Protein AF-A7T5G4-F1 (afdb_monomer_lite)

Secondary structure (DSSP, 8-state):
--------HHHHHHHHHHHHHHHHHHHHHHTT--TT-HHHHHHTTSSEEEEETTEEEEE-TTSPBPPEEEEEEEETTEEEEEEEEETTTTEEEE-S-PPPPTTS-SSPPPSS-TT-SSS-SSPPTTHHHHHHHHHHHHHHHHHHHHHHHHHHHHHHHHHHHS--TTB--GGGEEEPP----------------------S-TTSS-TTGGGS---S-EEEETTEEEEEEE---S-----HHHHHHHHHHHH---TTS--EEEEEEETTEEEEEEE--TT-----

InterPro domains:
  IPR000719 Protein kinase domain [PS50011] (173-284)
  IPR001170 Adenylyl cyclase class-4/guanylyl cyclase [PR00255] (14-32)
  IPR001170 Adenylyl cyclase class-4/guanylyl cyclase [PR00255] (52-69)
  IPR001170 Adenylyl cyclase class-4/guanylyl cyclase [PR00255] (131-153)
  IPR001245 Serine-threonine/tyrosine-protein kinase, catalytic domain [PF07714] (222-283)
  IPR001828 Receptor, ligand binding region [PF01094] (8-73)
  IPR011009 Protein kinase-like domain superfamily [SSF56112] (221-283)
  IPR028082 Periplasmic binding protein-like I [SSF53822] (3-117)
  IPR050401 Cyclic nucleotide synthase [PTHR11920] (8-283)

pLDDT: mean 80.45, std 18.07, range [31.19, 98.06]

Organism: Nematostella vectensis (NCBI:txid45351)

Radius of gyration: 62.69 Å; chains: 1; bounding box: 114×85×153 Å

Sequence (284 aa):
MFELLQVDVYAGFLHDAVLLYALALNSTLAAGGNITDGRTVARHMMNRSFVGVTGEVFIDENGDRTVAFQLRNHQNRSLVKIANYFRVTDTLEILNNTIVWPGGGTNPPLGRPECGFDNELCTPAEIWKTIVYVLVPVMVLILIFMSFAFFLRKRSFEAALHNDMWKIKAEDVQFTKKVLGGSFQSKRSMLSSNGDLASNFSNVLTDEQRKEQIFTTVAFYKSTLVAVKKLRKTHVYLDRTVLLELKEVRDIQHPNINPFIGACVDTPNIWILTQYCNKGSLQV

Foldseek 3Di:
DDDPPDDDPVVQVVQVVVVLLVQLQVVQVVVVHDPPPVVSSLQSSEQDWDQTPNGIWGQYNVRDTFDKDWDWAQDPNDTDTAWIAGPVVRDIGGDPDQHADPPRDSDDDPPADPCGPVSVNPDPPPVVVVVCVPPVVVVVVVVVVVVVVVVVVVVVVVVVLPPQQQADAPVQKAWDDDPPDDDDDDDDDDDDDDDDDDDDPPPLDDPVCVPQDPPATWIDGPNAIKGKDFDPDQADDQDSVNSVVSVVQQVDDDPPDFHFRHWHGPPPGTITITHDDRVDDPDD

Structure (mmCIF, N/CA/C/O backbone):
data_AF-A7T5G4-F1
#
_entry.id   AF-A7T5G4-F1
#
loop_
_atom_site.group_PDB
_atom_site.id
_atom_site.type_symbol
_atom_site.label_atom_id
_atom_site.label_alt_id
_atom_site.label_comp_id
_atom_site.label_asym_id
_atom_site.label_entity_id
_atom_site.label_seq_id
_atom_site.pdbx_PDB_ins_code
_atom_site.Cartn_x
_atom_site.Cartn_y
_atom_site.Cartn_z
_atom_site.occupancy
_atom_site.B_iso_or_equiv
_atom_site.auth_seq_id
_atom_site.auth_comp_id
_atom_site.auth_asym_id
_atom_site.auth_atom_id
_atom_site.pdbx_PDB_model_num
ATOM 1 N N . MET A 1 1 ? 18.332 34.998 -34.482 1.00 37.78 1 MET A N 1
ATOM 2 C CA . MET A 1 1 ? 18.429 33.961 -33.436 1.00 37.78 1 MET A CA 1
ATOM 3 C C . MET A 1 1 ? 18.080 32.653 -34.119 1.00 37.78 1 MET A C 1
ATOM 5 O O . MET A 1 1 ? 16.926 32.468 -34.465 1.00 37.78 1 MET A O 1
ATOM 9 N N . PHE A 1 2 ? 19.085 31.854 -34.484 1.00 47.97 2 PHE A N 1
ATOM 10 C CA . PHE A 1 2 ? 18.844 30.549 -35.098 1.00 47.97 2 PHE A CA 1
ATOM 11 C C . PHE A 1 2 ? 18.347 29.615 -33.995 1.00 47.97 2 PHE A C 1
ATOM 13 O O . PHE A 1 2 ? 19.085 29.356 -33.045 1.00 47.97 2 PHE A O 1
ATOM 20 N N . GLU A 1 3 ? 17.100 29.159 -34.090 1.00 52.88 3 GLU A N 1
ATOM 21 C CA . GLU A 1 3 ? 16.679 27.960 -33.373 1.00 52.88 3 GLU A CA 1
ATOM 22 C C . GLU A 1 3 ? 17.603 26.830 -33.824 1.00 52.88 3 GLU A C 1
ATOM 24 O O . GLU A 1 3 ? 17.680 26.504 -35.010 1.00 52.88 3 GLU A O 1
ATOM 29 N N . LEU A 1 4 ? 18.363 26.272 -32.883 1.00 57.09 4 LEU A N 1
ATOM 30 C CA . LEU A 1 4 ? 19.021 24.992 -33.087 1.00 57.09 4 LEU A CA 1
ATOM 31 C C . LEU A 1 4 ? 17.912 23.987 -33.398 1.00 57.09 4 LEU A C 1
ATOM 33 O O . LEU A 1 4 ? 17.172 23.596 -32.497 1.00 57.09 4 LEU A O 1
ATOM 37 N N . LEU A 1 5 ? 17.777 23.615 -34.673 1.00 61.81 5 LEU A N 1
ATOM 38 C CA . LEU A 1 5 ? 16.915 22.522 -35.104 1.00 61.81 5 LEU A CA 1
ATOM 39 C C . LEU A 1 5 ? 17.322 21.283 -34.308 1.00 61.81 5 LEU A C 1
ATOM 41 O O . LEU A 1 5 ? 18.386 20.701 -34.526 1.00 61.81 5 LEU A O 1
ATOM 45 N N . GLN A 1 6 ? 16.497 20.929 -33.331 1.00 68.12 6 GLN A N 1
ATOM 46 C CA . GLN A 1 6 ? 16.710 19.749 -32.521 1.00 68.12 6 GLN A CA 1
ATOM 47 C C . GLN A 1 6 ? 16.463 18.539 -33.421 1.00 68.12 6 GLN A C 1
ATOM 49 O O . GLN A 1 6 ? 15.346 18.312 -33.878 1.00 68.12 6 GLN A O 1
ATOM 54 N N . VAL A 1 7 ? 17.530 17.803 -33.728 1.00 75.69 7 VAL A N 1
ATOM 55 C CA . VAL A 1 7 ? 17.438 16.573 -34.515 1.00 75.69 7 VAL A CA 1
ATOM 56 C C . VAL A 1 7 ? 16.579 15.578 -33.744 1.00 75.69 7 VAL A C 1
ATOM 58 O O . VAL A 1 7 ? 16.781 15.369 -32.545 1.00 75.69 7 VAL A O 1
ATOM 61 N N . ASP A 1 8 ? 15.614 14.981 -34.438 1.00 84.62 8 ASP A N 1
ATOM 62 C CA . ASP A 1 8 ? 14.750 13.962 -33.861 1.00 84.62 8 ASP A CA 1
ATOM 63 C C . ASP A 1 8 ? 15.593 12.768 -33.380 1.00 84.62 8 ASP A C 1
ATOM 65 O O . ASP A 1 8 ? 16.470 12.273 -34.093 1.00 84.62 8 ASP A O 1
ATOM 69 N N . VAL A 1 9 ? 15.312 12.278 -32.172 1.00 82.62 9 VAL A N 1
ATOM 70 C CA . VAL A 1 9 ? 15.957 11.090 -31.598 1.00 82.62 9 VAL A CA 1
ATOM 71 C C . VAL A 1 9 ? 15.808 9.874 -32.526 1.00 82.62 9 VAL A C 1
ATOM 73 O O . VAL A 1 9 ? 16.732 9.064 -32.631 1.00 82.62 9 VAL A O 1
ATOM 76 N N . TYR A 1 10 ? 14.700 9.770 -33.266 1.00 89.88 10 TYR A N 1
ATOM 77 C CA . TYR A 1 10 ? 14.471 8.702 -34.239 1.00 89.88 10 TYR A CA 1
ATOM 78 C C . TYR A 1 10 ? 15.442 8.727 -35.421 1.00 89.88 10 TYR A C 1
ATOM 80 O O . TYR A 1 10 ? 15.747 7.667 -35.971 1.00 89.88 10 TYR A O 1
ATOM 88 N N . ALA A 1 11 ? 16.002 9.888 -35.774 1.00 93.31 11 ALA A N 1
ATOM 89 C CA . ALA A 1 11 ? 17.022 9.967 -36.817 1.00 93.31 11 ALA A CA 1
ATOM 90 C C . ALA A 1 11 ? 18.291 9.196 -36.417 1.00 93.31 11 ALA A C 1
ATOM 92 O O . ALA A 1 11 ? 18.889 8.513 -37.248 1.00 93.31 11 ALA A O 1
ATOM 93 N N . GLY A 1 12 ? 18.661 9.239 -35.132 1.00 92.12 12 GLY A N 1
ATOM 94 C CA . GLY A 1 12 ? 19.776 8.453 -34.604 1.00 92.12 12 GLY A CA 1
ATOM 95 C C . GLY A 1 12 ? 19.511 6.947 -34.658 1.00 92.12 12 GLY A C 1
ATOM 96 O O . GLY A 1 12 ? 20.388 6.174 -35.039 1.00 92.12 12 GLY A O 1
ATOM 97 N N . PHE A 1 13 ? 18.285 6.516 -34.348 1.00 93.19 13 PHE A N 1
ATOM 98 C CA . PHE A 1 13 ? 17.914 5.102 -34.455 1.00 93.19 13 PHE A CA 1
ATOM 99 C C . PHE A 1 13 ? 17.930 4.600 -35.900 1.00 93.19 13 PHE A C 1
ATOM 101 O O . PHE A 1 13 ? 18.415 3.499 -36.155 1.00 93.19 13 PHE A O 1
ATOM 108 N N . LEU A 1 14 ? 17.452 5.410 -36.848 1.00 95.12 14 LEU A N 1
ATOM 109 C CA . LEU A 1 14 ? 17.503 5.068 -38.267 1.00 95.12 14 LEU A CA 1
ATOM 110 C C . LEU A 1 14 ? 18.949 4.975 -38.772 1.00 95.12 14 LEU A C 1
ATOM 112 O O . LEU A 1 14 ? 19.286 4.029 -39.482 1.00 95.12 14 LEU A O 1
ATOM 116 N N . HIS A 1 15 ? 19.807 5.916 -38.371 1.00 95.56 15 HIS A N 1
ATOM 117 C CA . HIS A 1 15 ? 21.238 5.868 -38.667 1.00 95.56 15 HIS A CA 1
ATOM 118 C C . HIS A 1 15 ? 21.860 4.543 -38.202 1.00 95.56 15 HIS A C 1
ATOM 120 O O . HIS A 1 15 ? 22.518 3.852 -38.981 1.00 95.56 15 HIS A O 1
ATOM 126 N N . ASP A 1 16 ? 21.603 4.151 -36.955 1.00 95.81 16 ASP A N 1
ATOM 127 C CA . ASP A 1 16 ? 22.183 2.937 -36.380 1.00 95.81 16 ASP A CA 1
ATOM 128 C C . ASP A 1 16 ? 21.626 1.659 -37.018 1.00 95.81 16 ASP A C 1
ATOM 130 O O . ASP A 1 16 ? 22.361 0.687 -37.175 1.00 95.81 16 ASP A O 1
ATOM 134 N N . ALA A 1 17 ? 20.363 1.664 -37.455 1.00 96.12 17 ALA A N 1
ATOM 135 C CA . ALA A 1 17 ? 19.775 0.555 -38.204 1.00 96.12 17 ALA A CA 1
ATOM 136 C C . ALA A 1 17 ? 20.444 0.365 -39.579 1.00 96.12 17 ALA A C 1
ATOM 138 O O . ALA A 1 17 ? 20.748 -0.761 -39.976 1.00 96.12 17 ALA A O 1
ATOM 139 N N . VAL A 1 18 ? 20.726 1.459 -40.296 1.00 97.44 18 VAL A N 1
ATOM 140 C CA . VAL A 1 18 ? 21.452 1.404 -41.577 1.00 97.44 18 VAL A CA 1
ATOM 141 C C . VAL A 1 18 ? 22.895 0.941 -41.365 1.00 97.44 18 VAL A C 1
ATOM 143 O O . VAL A 1 18 ? 23.397 0.123 -42.138 1.00 97.44 18 VAL A O 1
ATOM 146 N N . LEU A 1 19 ? 23.551 1.404 -40.296 1.00 97.94 19 LEU A N 1
ATOM 147 C CA . LEU A 1 19 ? 24.895 0.957 -39.932 1.00 97.94 19 LEU A CA 1
ATOM 148 C C . LEU A 1 19 ? 24.925 -0.544 -39.606 1.00 97.94 19 LEU A C 1
ATOM 150 O O . LEU A 1 19 ? 25.786 -1.256 -40.119 1.00 97.94 19 LEU A O 1
ATOM 154 N N . LEU A 1 20 ? 23.962 -1.046 -38.826 1.00 98.06 20 LEU A N 1
ATOM 155 C CA . LEU A 1 20 ? 23.801 -2.477 -38.548 1.00 98.06 20 LEU A CA 1
ATOM 156 C C . LEU A 1 20 ? 23.663 -3.290 -39.841 1.00 98.06 20 LEU A C 1
ATOM 158 O O . LEU A 1 20 ? 24.347 -4.301 -40.007 1.00 98.06 20 LEU A O 1
ATOM 162 N N . TYR A 1 21 ? 22.824 -2.830 -40.774 1.00 97.44 21 TYR A N 1
ATOM 163 C CA . TYR A 1 21 ? 22.675 -3.467 -42.081 1.00 97.44 21 TYR A CA 1
ATOM 164 C C . TYR A 1 21 ? 23.990 -3.505 -42.858 1.00 97.44 21 TYR A C 1
ATOM 166 O O . TYR A 1 21 ? 24.384 -4.567 -43.338 1.00 97.44 21 TYR A O 1
ATOM 174 N N . ALA A 1 22 ? 24.701 -2.380 -42.942 1.00 97.62 22 ALA A N 1
ATOM 175 C CA . ALA A 1 22 ? 25.980 -2.308 -43.641 1.00 97.62 22 ALA A CA 1
ATOM 176 C C . ALA A 1 22 ? 27.026 -3.250 -43.020 1.00 97.62 22 ALA A C 1
ATOM 178 O O . ALA A 1 22 ? 27.738 -3.954 -43.738 1.00 97.62 22 ALA A O 1
ATOM 179 N N . LEU A 1 23 ? 27.085 -3.312 -41.688 1.00 98.00 23 LEU A N 1
ATOM 180 C CA . LEU A 1 23 ? 27.978 -4.200 -40.946 1.00 98.00 23 LEU A CA 1
ATOM 181 C C . LEU A 1 23 ? 27.662 -5.682 -41.192 1.00 98.00 23 LEU A C 1
ATOM 183 O O . LEU A 1 23 ? 28.579 -6.476 -41.409 1.00 98.00 23 LEU A O 1
ATOM 187 N N . ALA A 1 24 ? 26.383 -6.056 -41.182 1.00 97.81 24 ALA A N 1
ATOM 188 C CA . ALA A 1 24 ? 25.945 -7.425 -41.435 1.00 97.81 24 ALA A CA 1
ATOM 189 C C . ALA A 1 24 ? 26.150 -7.844 -42.900 1.00 97.81 24 ALA A C 1
ATOM 191 O O . ALA A 1 24 ? 26.613 -8.956 -43.172 1.00 97.81 24 ALA A O 1
ATOM 192 N N . LEU A 1 25 ? 25.876 -6.944 -43.849 1.00 97.62 25 LEU A N 1
ATOM 193 C CA . LEU A 1 25 ? 26.113 -7.173 -45.272 1.00 97.62 25 LEU A CA 1
ATOM 194 C C . LEU A 1 25 ? 27.606 -7.346 -45.567 1.00 97.62 25 LEU A C 1
ATOM 196 O O . LEU A 1 25 ? 27.983 -8.266 -46.287 1.00 97.62 25 LEU A O 1
ATOM 200 N N . ASN A 1 26 ? 28.462 -6.516 -44.965 1.00 97.81 26 ASN A N 1
ATOM 201 C CA . ASN A 1 26 ? 29.911 -6.644 -45.094 1.00 97.81 26 ASN A CA 1
ATOM 202 C C . ASN A 1 26 ? 30.404 -8.003 -44.566 1.00 97.81 26 ASN A C 1
ATOM 204 O O . ASN A 1 26 ? 31.145 -8.700 -45.254 1.00 97.81 26 ASN A O 1
ATOM 208 N N . SER A 1 27 ? 29.929 -8.435 -43.389 1.00 97.06 27 SER A N 1
ATOM 209 C CA . SER A 1 27 ? 30.228 -9.775 -42.857 1.00 97.06 27 SER A CA 1
ATOM 210 C C . SER A 1 27 ? 29.755 -10.899 -43.791 1.00 97.06 27 SER A C 1
ATOM 212 O O . SER A 1 27 ? 30.473 -11.878 -43.975 1.00 97.06 27 SER A O 1
ATOM 214 N N . THR A 1 28 ? 28.588 -10.738 -44.421 1.00 97.25 28 THR A N 1
ATOM 215 C CA . THR A 1 28 ? 28.034 -11.711 -45.379 1.00 97.25 28 THR A CA 1
ATOM 216 C C . THR A 1 28 ? 28.897 -11.816 -46.640 1.00 97.25 28 THR A C 1
ATOM 218 O O . THR A 1 28 ? 29.223 -12.917 -47.080 1.00 97.25 28 THR A O 1
ATOM 221 N N . LEU A 1 29 ? 29.310 -10.678 -47.208 1.00 97.12 29 LEU A N 1
ATOM 222 C CA . LEU A 1 29 ? 30.168 -10.623 -48.395 1.00 97.12 29 LEU A CA 1
ATOM 223 C C . LEU A 1 29 ? 31.575 -11.161 -48.115 1.00 97.12 29 LEU A C 1
ATOM 225 O O . LEU A 1 29 ? 32.121 -11.898 -48.933 1.00 97.12 29 LEU A O 1
ATOM 229 N N . ALA A 1 30 ? 32.140 -10.856 -46.944 1.00 97.00 30 ALA A N 1
ATOM 230 C CA . ALA A 1 30 ? 33.434 -11.387 -46.515 1.00 97.00 30 ALA A CA 1
ATOM 231 C C . ALA A 1 30 ? 33.430 -12.922 -46.382 1.00 97.00 30 ALA A C 1
ATOM 233 O O . ALA A 1 30 ? 34.459 -13.560 -46.590 1.00 97.00 30 ALA A O 1
ATOM 234 N N . ALA A 1 31 ? 32.271 -13.518 -46.086 1.00 96.25 31 ALA A N 1
ATOM 235 C CA . ALA A 1 31 ? 32.070 -14.965 -46.050 1.00 96.25 31 ALA A CA 1
ATOM 236 C C . ALA A 1 31 ? 31.750 -15.588 -47.430 1.00 96.25 31 ALA A C 1
ATOM 238 O O . ALA A 1 31 ? 31.474 -16.784 -47.508 1.00 96.25 31 ALA A O 1
ATOM 239 N N . GLY A 1 32 ? 31.763 -14.804 -48.517 1.00 95.75 32 GLY A N 1
ATOM 240 C CA . GLY A 1 32 ? 31.421 -15.261 -49.870 1.00 95.75 32 GLY A CA 1
ATOM 241 C C . GLY A 1 32 ? 29.916 -15.393 -50.140 1.00 95.75 32 GLY A C 1
ATOM 242 O O . GLY A 1 32 ? 29.524 -16.020 -51.123 1.00 95.75 32 GLY A O 1
ATOM 243 N N . GLY A 1 33 ? 29.068 -14.832 -49.272 1.00 94.69 33 GLY A N 1
ATOM 244 C CA . GLY A 1 33 ? 27.615 -14.815 -49.437 1.00 94.69 33 GLY A CA 1
ATOM 245 C C . GLY A 1 33 ? 27.130 -13.813 -50.493 1.00 94.69 33 GLY A C 1
ATOM 246 O O . GLY A 1 33 ? 27.885 -12.982 -50.994 1.00 94.69 33 GLY A O 1
ATOM 247 N N . ASN A 1 34 ? 25.837 -13.876 -50.823 1.00 93.75 34 ASN A N 1
ATOM 248 C CA . ASN A 1 34 ? 25.199 -13.001 -51.810 1.00 93.75 34 ASN A CA 1
ATOM 249 C C . ASN A 1 34 ? 24.355 -11.910 -51.125 1.00 93.75 34 ASN A C 1
ATOM 251 O O . ASN A 1 34 ? 23.672 -12.178 -50.139 1.00 93.75 34 ASN A O 1
ATOM 255 N N . ILE A 1 35 ? 24.335 -10.702 -51.696 1.00 93.88 35 ILE A N 1
ATOM 256 C CA . ILE A 1 35 ? 23.525 -9.566 -51.230 1.00 93.88 35 ILE A CA 1
ATOM 257 C C . ILE A 1 35 ? 22.016 -9.850 -51.241 1.00 93.88 35 ILE A C 1
ATOM 259 O O . ILE A 1 35 ? 21.268 -9.222 -50.499 1.00 93.88 35 ILE A O 1
ATOM 263 N N . THR A 1 36 ? 21.555 -10.784 -52.079 1.00 95.31 36 THR A N 1
ATOM 264 C CA . THR A 1 36 ? 20.133 -11.148 -52.181 1.00 95.31 36 THR A CA 1
ATOM 265 C C . THR A 1 36 ? 19.689 -12.152 -51.115 1.00 95.31 36 THR A C 1
ATOM 267 O O . THR A 1 36 ? 18.491 -12.388 -50.971 1.00 95.31 36 THR A O 1
ATOM 270 N N . ASP A 1 37 ? 20.617 -12.761 -50.367 1.00 96.12 37 ASP A N 1
ATOM 271 C CA . ASP A 1 37 ? 20.286 -13.678 -49.273 1.00 96.12 37 ASP A CA 1
ATOM 272 C C . ASP A 1 37 ? 20.003 -12.903 -47.978 1.00 96.12 37 ASP A C 1
ATOM 274 O O . ASP A 1 37 ? 20.806 -12.853 -47.041 1.00 96.12 37 ASP A O 1
ATOM 278 N N . GLY A 1 38 ? 18.811 -12.306 -47.920 1.00 95.19 38 GLY A N 1
ATOM 279 C CA . GLY A 1 38 ? 18.366 -11.535 -46.759 1.00 95.19 38 GLY A CA 1
ATOM 280 C C . GLY A 1 38 ? 18.330 -12.346 -45.459 1.00 95.19 38 GLY A C 1
ATOM 281 O O . GLY A 1 38 ? 18.478 -11.773 -44.382 1.00 95.19 38 GLY A O 1
ATOM 282 N N . ARG A 1 39 ? 18.195 -13.679 -45.529 1.00 95.94 39 ARG A N 1
ATOM 283 C CA . ARG A 1 39 ? 18.192 -14.534 -44.335 1.00 95.94 39 ARG A CA 1
ATOM 284 C C . ARG A 1 39 ? 19.582 -14.608 -43.720 1.00 95.94 39 ARG A C 1
ATOM 286 O O . ARG A 1 39 ? 19.710 -14.511 -42.503 1.00 95.94 39 ARG A O 1
ATOM 293 N N . THR A 1 40 ? 20.615 -14.781 -44.537 1.00 96.19 40 THR A N 1
ATOM 294 C CA . THR A 1 40 ? 22.000 -14.800 -44.051 1.00 96.19 40 THR A CA 1
ATOM 295 C C . THR A 1 40 ? 22.433 -13.421 -43.560 1.00 96.19 40 THR A C 1
ATOM 297 O O . THR A 1 40 ? 22.993 -13.333 -42.469 1.00 96.19 40 THR A O 1
ATOM 300 N N . VAL A 1 41 ? 22.059 -12.347 -44.265 1.00 96.88 41 VAL A N 1
ATOM 301 C CA . VAL A 1 41 ? 22.299 -10.972 -43.792 1.00 96.88 41 VAL A CA 1
ATOM 302 C C . VAL A 1 41 ? 21.634 -10.729 -42.433 1.00 96.88 41 VAL A C 1
ATOM 304 O O . VAL A 1 41 ? 22.300 -10.264 -41.514 1.00 96.88 41 VAL A O 1
ATOM 307 N N . ALA A 1 42 ? 20.363 -11.107 -42.257 1.00 96.00 42 ALA A N 1
ATOM 308 C CA . ALA A 1 42 ? 19.659 -10.947 -40.983 1.00 96.00 42 ALA A CA 1
ATOM 309 C C . ALA A 1 42 ? 20.310 -11.742 -39.836 1.00 96.00 42 ALA A C 1
ATOM 311 O O . ALA A 1 42 ? 20.428 -11.228 -38.727 1.00 96.00 42 ALA A O 1
ATOM 312 N N . ARG A 1 43 ? 20.808 -12.962 -40.090 1.00 95.75 43 ARG A N 1
ATOM 313 C CA . ARG A 1 43 ? 21.551 -13.730 -39.071 1.00 95.75 43 ARG A CA 1
ATOM 314 C C . ARG A 1 43 ? 22.827 -13.019 -38.619 1.00 95.75 43 ARG A C 1
ATOM 316 O O . ARG A 1 43 ? 23.149 -13.066 -37.441 1.00 95.75 43 ARG A O 1
ATOM 323 N N . HIS A 1 44 ? 23.531 -12.336 -39.523 1.00 96.69 44 HIS A N 1
ATOM 324 C CA . HIS A 1 44 ? 24.721 -11.545 -39.180 1.00 96.69 44 HIS A CA 1
ATOM 325 C C . HIS A 1 44 ? 24.412 -10.230 -38.436 1.00 96.69 44 HIS A C 1
ATOM 327 O O . HIS A 1 44 ? 25.351 -9.549 -38.006 1.00 96.69 44 HIS A O 1
ATOM 333 N N . MET A 1 45 ? 23.132 -9.861 -38.295 1.00 97.31 45 MET A N 1
ATOM 334 C CA . MET A 1 45 ? 22.686 -8.742 -37.457 1.00 97.31 45 MET A CA 1
ATOM 335 C C . MET A 1 45 ? 22.425 -9.153 -36.002 1.00 97.31 45 MET A C 1
ATOM 337 O O . MET A 1 45 ? 22.539 -8.303 -35.125 1.00 97.31 45 MET A O 1
ATOM 341 N N . MET A 1 46 ? 22.061 -10.415 -35.752 1.00 96.44 46 MET A N 1
ATOM 342 C CA . MET A 1 46 ? 21.712 -10.939 -34.424 1.00 96.44 46 MET A CA 1
ATOM 343 C C . MET A 1 46 ? 22.955 -11.173 -33.560 1.00 96.44 46 MET A C 1
ATOM 345 O O . MET A 1 46 ? 24.040 -11.420 -34.087 1.00 96.44 46 MET A O 1
ATOM 349 N N . ASN A 1 47 ? 22.777 -11.133 -32.236 1.00 95.12 47 ASN A N 1
ATOM 350 C CA . ASN A 1 47 ? 23.833 -11.328 -31.235 1.00 95.12 47 ASN A CA 1
ATOM 351 C C . ASN A 1 47 ? 25.109 -10.522 -31.546 1.00 95.12 47 ASN A C 1
ATOM 353 O O . ASN A 1 47 ? 26.222 -11.052 -31.619 1.00 95.12 47 ASN A O 1
ATOM 357 N N . ARG A 1 48 ? 24.930 -9.227 -31.814 1.00 93.94 48 ARG A N 1
ATOM 358 C CA . ARG A 1 48 ? 25.993 -8.338 -32.289 1.00 93.94 48 ARG A CA 1
ATOM 359 C C . ARG A 1 48 ? 25.975 -7.019 -31.540 1.00 93.94 48 ARG A C 1
ATOM 361 O O . ARG A 1 48 ? 24.930 -6.382 -31.421 1.00 93.94 48 ARG A O 1
ATOM 368 N N . SER A 1 49 ? 27.155 -6.573 -31.117 1.00 94.06 49 SER A N 1
ATOM 369 C CA . SER A 1 49 ? 27.381 -5.221 -30.613 1.00 94.06 49 SER A CA 1
ATOM 370 C C . SER A 1 49 ? 28.083 -4.335 -31.644 1.00 94.06 49 SER A C 1
ATOM 372 O O . SER A 1 49 ? 28.873 -4.802 -32.471 1.00 94.06 49 SER A O 1
ATOM 374 N N . PHE A 1 50 ? 27.777 -3.040 -31.617 1.00 95.00 50 PHE A N 1
ATOM 375 C CA . PHE A 1 50 ? 28.489 -2.003 -32.363 1.00 95.00 50 PHE A CA 1
ATOM 376 C C . PHE A 1 50 ? 28.266 -0.626 -31.724 1.00 95.00 50 PHE A C 1
ATOM 378 O O . PHE A 1 50 ? 27.346 -0.434 -30.932 1.00 95.00 50 PHE A O 1
ATOM 385 N N . VAL A 1 51 ? 29.106 0.348 -32.077 1.00 94.06 51 VAL A N 1
ATOM 386 C CA . VAL A 1 51 ? 28.956 1.736 -31.622 1.00 94.06 51 VAL A CA 1
ATOM 387 C C . VAL A 1 51 ? 28.242 2.534 -32.707 1.00 94.06 51 VAL A C 1
ATOM 389 O O . VAL A 1 51 ? 28.771 2.710 -33.805 1.00 94.06 51 VAL A O 1
ATOM 392 N N . GLY A 1 52 ? 27.030 2.983 -32.397 1.00 92.69 52 GLY A N 1
ATOM 393 C CA . GLY A 1 52 ? 26.226 3.866 -33.232 1.00 92.69 52 GLY A CA 1
ATOM 394 C C . GLY A 1 52 ? 26.255 5.316 -32.746 1.00 92.69 52 GLY A C 1
ATOM 395 O O . GLY A 1 52 ? 26.900 5.656 -31.753 1.00 92.69 52 GLY A O 1
ATOM 396 N N . VAL A 1 53 ? 25.503 6.188 -33.417 1.00 92.38 53 VAL A N 1
ATOM 397 C CA . VAL A 1 53 ? 25.340 7.591 -33.000 1.00 92.38 53 VAL A CA 1
ATOM 398 C C . VAL A 1 53 ? 24.512 7.708 -31.717 1.00 92.38 53 VAL A C 1
ATOM 400 O O . VAL A 1 53 ? 24.651 8.676 -30.973 1.00 92.38 53 VAL A O 1
ATOM 403 N N . THR A 1 54 ? 23.677 6.706 -31.417 1.00 89.25 54 THR A N 1
ATOM 404 C CA . THR A 1 54 ? 22.916 6.641 -30.158 1.00 89.25 54 THR A CA 1
ATOM 405 C C . THR A 1 54 ? 23.691 5.986 -29.008 1.00 89.25 54 THR A C 1
ATOM 407 O O . THR A 1 54 ? 23.132 5.802 -27.926 1.00 89.25 54 THR A O 1
ATOM 410 N N . GLY A 1 55 ? 24.976 5.673 -29.215 1.00 88.25 55 GLY A N 1
ATOM 411 C CA . GLY A 1 55 ? 25.852 5.020 -28.244 1.00 88.25 55 GLY A CA 1
ATOM 412 C C . GLY A 1 55 ? 26.082 3.546 -28.564 1.00 88.25 55 GLY A C 1
ATOM 413 O O . GLY A 1 55 ? 26.007 3.123 -29.718 1.00 88.25 55 GLY A O 1
ATOM 414 N N . GLU A 1 56 ? 26.391 2.762 -27.536 1.00 89.19 56 GLU A N 1
ATOM 415 C CA . GLU A 1 56 ? 26.568 1.320 -27.682 1.00 89.19 56 GLU A CA 1
ATOM 416 C C . GLU A 1 56 ? 25.226 0.649 -28.009 1.00 89.19 56 GLU A C 1
ATOM 418 O O . GLU A 1 56 ? 24.210 0.856 -27.337 1.00 89.19 56 GLU A O 1
ATOM 423 N N . VAL A 1 57 ? 25.216 -0.130 -29.087 1.00 92.31 57 VAL A N 1
ATOM 424 C CA . VAL A 1 57 ? 24.054 -0.866 -29.575 1.00 92.31 57 VAL A CA 1
ATOM 425 C C . VAL A 1 57 ? 24.363 -2.344 -29.477 1.00 92.31 57 VAL A C 1
ATOM 427 O O . VAL A 1 57 ? 25.379 -2.797 -29.995 1.00 92.31 57 VAL A O 1
ATOM 430 N N . PHE A 1 58 ? 23.460 -3.097 -28.860 1.00 94.31 58 PHE A N 1
ATOM 431 C CA . PHE A 1 58 ? 23.493 -4.551 -28.857 1.00 94.31 58 PHE A CA 1
ATOM 432 C C . PHE A 1 58 ? 22.170 -5.082 -29.399 1.00 94.31 58 PHE A C 1
ATOM 434 O O . PHE A 1 58 ? 21.101 -4.667 -28.943 1.00 94.31 58 PHE A O 1
ATOM 441 N N . ILE A 1 59 ? 22.257 -5.963 -30.389 1.00 95.88 59 ILE A N 1
ATOM 442 C CA . ILE A 1 59 ? 21.133 -6.725 -30.926 1.00 95.88 59 ILE A CA 1
ATOM 443 C C . ILE A 1 59 ? 21.215 -8.122 -30.332 1.00 95.88 59 ILE A C 1
ATOM 445 O O . ILE A 1 59 ? 22.257 -8.768 -30.445 1.00 95.88 59 ILE A O 1
ATOM 449 N N . ASP A 1 60 ? 20.140 -8.570 -29.694 1.00 94.06 60 ASP A N 1
ATOM 450 C CA . ASP A 1 60 ? 20.094 -9.869 -29.037 1.00 94.06 60 ASP A CA 1
ATOM 451 C C . ASP A 1 60 ? 19.934 -11.029 -30.039 1.00 94.06 60 ASP A C 1
ATOM 453 O O . ASP A 1 60 ? 19.975 -10.863 -31.263 1.00 94.06 60 ASP A O 1
ATOM 457 N N . GLU A 1 61 ? 19.795 -12.243 -29.512 1.00 94.69 61 GLU A N 1
ATOM 458 C CA . GLU A 1 61 ? 19.633 -13.463 -30.308 1.00 94.69 61 GLU A CA 1
ATOM 459 C C . GLU A 1 61 ? 18.302 -13.517 -31.075 1.00 94.69 61 GLU A C 1
ATOM 461 O O . GLU A 1 61 ? 18.207 -14.217 -32.083 1.00 94.69 61 GLU A O 1
ATOM 466 N N . ASN A 1 62 ? 17.292 -12.760 -30.638 1.00 95.06 62 ASN A N 1
ATOM 467 C CA . ASN A 1 62 ? 15.991 -12.667 -31.298 1.00 95.06 62 ASN A CA 1
ATOM 468 C C . ASN A 1 62 ? 15.972 -11.595 -32.399 1.00 95.06 62 ASN A C 1
ATOM 470 O O . ASN A 1 62 ? 15.025 -11.538 -33.183 1.00 95.06 62 ASN A O 1
ATOM 474 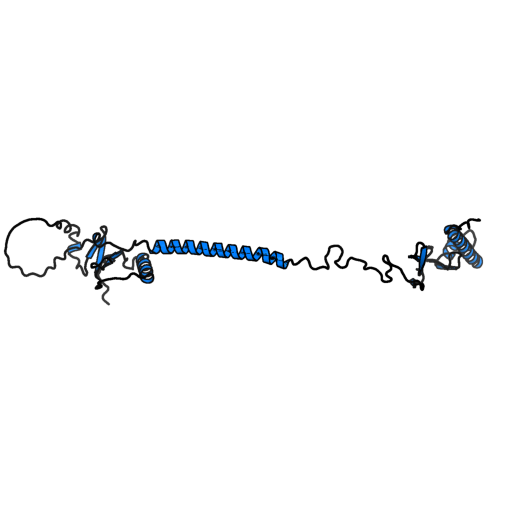N N . GLY A 1 63 ? 17.027 -10.779 -32.498 1.00 93.69 63 GLY A N 1
ATOM 475 C CA . GLY A 1 63 ? 17.101 -9.654 -33.426 1.00 93.69 63 GLY A CA 1
ATOM 476 C C . GLY A 1 63 ? 16.571 -8.344 -32.843 1.00 93.69 63 GLY A C 1
ATOM 477 O O . GLY A 1 63 ? 16.426 -7.373 -33.587 1.00 93.69 63 GLY A O 1
ATOM 478 N N . ASP A 1 64 ? 16.321 -8.290 -31.535 1.00 94.50 64 ASP A N 1
ATOM 479 C CA . ASP A 1 64 ? 15.816 -7.105 -30.860 1.00 94.50 64 ASP A CA 1
ATOM 480 C C . ASP A 1 64 ? 16.962 -6.260 -30.304 1.00 94.50 64 ASP A C 1
ATOM 482 O O . ASP A 1 64 ? 17.941 -6.747 -29.729 1.00 94.50 64 ASP A O 1
ATOM 486 N N . ARG A 1 65 ? 16.843 -4.938 -30.453 1.00 92.88 65 ARG A N 1
ATOM 487 C CA . ARG A 1 65 ? 17.796 -4.013 -29.843 1.00 92.88 65 ARG A CA 1
ATOM 488 C C . ARG A 1 65 ? 17.588 -3.985 -28.333 1.00 92.88 65 ARG A C 1
ATOM 490 O O . ARG A 1 65 ? 16.529 -3.595 -27.845 1.00 92.88 65 ARG A O 1
ATOM 497 N N . THR A 1 66 ? 18.644 -4.297 -27.593 1.00 91.88 66 THR A N 1
ATOM 498 C CA . THR A 1 66 ? 18.622 -4.241 -26.134 1.00 91.88 66 THR A CA 1
ATOM 499 C C . THR A 1 66 ? 18.494 -2.801 -25.639 1.00 91.88 66 THR A C 1
ATOM 501 O O . THR A 1 66 ? 19.119 -1.870 -26.155 1.00 91.88 66 THR A O 1
ATOM 504 N N . VAL A 1 67 ? 17.643 -2.617 -24.630 1.00 87.06 67 VAL A N 1
ATOM 505 C CA . VAL A 1 67 ? 17.279 -1.304 -24.093 1.00 87.06 67 VAL A CA 1
ATOM 506 C C . VAL A 1 67 ? 18.355 -0.735 -23.168 1.00 87.06 67 VAL A C 1
ATOM 508 O O . VAL A 1 67 ? 18.941 -1.437 -22.343 1.00 87.06 67 VAL A O 1
ATOM 511 N N . ALA A 1 68 ? 18.556 0.576 -23.265 1.00 87.88 68 ALA A N 1
ATOM 512 C CA . ALA A 1 68 ? 19.279 1.364 -22.279 1.00 87.88 68 ALA A CA 1
ATOM 513 C C . ALA A 1 68 ? 18.347 2.467 -21.770 1.00 87.88 68 ALA A C 1
ATOM 515 O O . ALA A 1 68 ? 17.729 3.182 -22.563 1.00 87.88 68 ALA A O 1
ATOM 516 N N . PHE A 1 69 ? 18.231 2.600 -20.451 1.00 90.50 69 PHE A N 1
ATOM 517 C CA . PHE A 1 69 ? 17.371 3.598 -19.823 1.00 90.50 69 PHE A CA 1
ATOM 518 C C . PHE A 1 69 ? 18.202 4.728 -19.220 1.00 90.50 69 PHE A C 1
ATOM 520 O O . PHE A 1 69 ? 19.273 4.508 -18.660 1.00 90.50 69 PHE A O 1
ATOM 527 N N . GLN A 1 70 ? 17.676 5.950 -19.304 1.00 90.06 70 GLN A N 1
ATOM 528 C CA . GLN A 1 70 ? 18.207 7.110 -18.591 1.00 90.06 70 GLN A CA 1
ATOM 529 C C . GLN A 1 70 ? 17.197 7.545 -17.539 1.00 90.06 70 GLN A C 1
ATOM 531 O O . GLN A 1 70 ? 16.075 7.926 -17.876 1.00 90.06 70 GLN A O 1
ATOM 536 N N . LEU A 1 71 ? 17.615 7.556 -16.277 1.00 93.00 71 LEU A N 1
ATOM 537 C CA . LEU A 1 71 ? 16.821 8.109 -15.193 1.00 93.00 71 LEU A CA 1
ATOM 538 C C . LEU A 1 71 ? 17.122 9.603 -15.052 1.00 93.00 71 LEU A C 1
ATOM 540 O O . LEU A 1 71 ? 18.282 10.021 -14.981 1.00 93.00 71 LEU A O 1
ATOM 544 N N . ARG A 1 72 ? 16.067 10.420 -15.015 1.00 92.94 72 ARG A N 1
ATOM 545 C CA . ARG A 1 72 ? 16.160 11.877 -14.871 1.00 92.94 72 ARG A CA 1
ATOM 546 C C . ARG A 1 72 ? 15.387 12.335 -13.643 1.00 92.94 72 ARG A C 1
ATOM 548 O O . ARG A 1 72 ? 14.281 11.866 -13.401 1.00 92.94 72 ARG A O 1
ATOM 555 N N . ASN A 1 73 ? 15.961 13.267 -12.894 1.00 93.31 73 ASN A N 1
ATOM 556 C CA . ASN A 1 73 ? 15.343 13.894 -11.734 1.00 93.31 73 ASN A CA 1
ATOM 557 C C . ASN A 1 73 ? 15.047 15.364 -12.043 1.00 93.31 73 ASN A C 1
ATOM 559 O O . ASN A 1 73 ? 15.845 16.052 -12.683 1.00 93.31 73 ASN A O 1
ATOM 563 N N . HIS A 1 74 ? 13.873 15.832 -11.629 1.00 90.94 74 HIS A N 1
ATOM 564 C CA . HIS A 1 74 ? 13.447 17.203 -11.869 1.00 90.94 74 HIS A CA 1
ATOM 565 C C . HIS A 1 74 ? 13.972 18.113 -10.756 1.00 90.94 74 HIS A C 1
ATOM 567 O O . HIS A 1 74 ? 13.496 18.062 -9.623 1.00 90.94 74 HIS A O 1
ATOM 573 N N . GLN A 1 75 ? 14.941 18.960 -11.093 1.00 89.25 75 GLN A N 1
ATOM 574 C CA . GLN A 1 75 ? 15.635 19.852 -10.168 1.00 89.25 75 GLN A CA 1
ATOM 575 C C . GLN A 1 75 ? 15.612 21.274 -10.730 1.00 89.25 75 GLN A C 1
ATOM 577 O O . GLN A 1 75 ? 15.976 21.491 -11.885 1.00 89.25 75 GLN A O 1
ATOM 582 N N . ASN A 1 76 ? 15.172 22.257 -9.937 1.00 86.38 76 ASN A N 1
ATOM 583 C CA . ASN A 1 76 ? 15.170 23.678 -10.319 1.00 86.38 76 ASN A CA 1
ATOM 584 C C . ASN A 1 76 ? 14.579 23.959 -11.718 1.00 86.38 76 ASN A C 1
ATOM 586 O O . ASN A 1 76 ? 15.168 24.683 -12.514 1.00 86.38 76 ASN A O 1
ATOM 590 N N . ARG A 1 77 ? 13.402 23.383 -12.017 1.00 86.19 77 ARG A N 1
ATOM 591 C CA . ARG A 1 77 ? 12.701 23.503 -13.317 1.00 86.19 77 ARG A CA 1
ATOM 592 C C . ARG A 1 77 ? 13.444 22.887 -14.512 1.00 86.19 77 ARG A C 1
ATOM 594 O O . ARG A 1 77 ? 13.107 23.175 -15.657 1.00 86.19 77 ARG A O 1
ATOM 601 N N . SER A 1 78 ? 14.438 22.041 -14.259 1.00 89.62 78 SER A N 1
ATOM 602 C CA . SER A 1 78 ? 15.221 21.352 -15.283 1.00 89.62 78 SER A CA 1
ATOM 603 C C . SER A 1 78 ? 15.261 19.845 -15.028 1.00 89.62 78 SER A C 1
ATOM 605 O O . SER A 1 78 ? 15.130 19.387 -13.892 1.00 89.62 78 SER A O 1
ATOM 607 N N . LEU A 1 79 ? 15.422 19.056 -16.092 1.00 91.06 79 LEU A N 1
ATOM 608 C CA . LEU A 1 79 ? 15.611 17.610 -15.994 1.00 91.06 79 LEU A CA 1
ATOM 609 C C . LEU A 1 79 ? 17.103 17.291 -16.007 1.00 91.06 79 LEU A C 1
ATOM 611 O O . LEU A 1 79 ? 17.768 17.441 -17.031 1.00 91.06 79 LEU A O 1
ATOM 615 N N . VAL A 1 80 ? 17.606 16.800 -14.881 1.00 92.12 80 VAL A N 1
ATOM 616 C CA . VAL A 1 80 ? 19.006 16.407 -14.713 1.00 92.12 80 VAL A CA 1
ATOM 617 C C . VAL A 1 80 ? 19.099 14.887 -14.787 1.00 92.12 80 VAL A C 1
ATOM 619 O O . VAL A 1 80 ? 18.315 14.180 -14.155 1.00 92.12 80 VAL A O 1
ATOM 622 N N . LYS A 1 81 ? 20.037 14.354 -15.574 1.00 91.75 81 LYS A N 1
ATOM 623 C CA . LYS A 1 81 ? 20.299 12.906 -15.614 1.00 91.75 81 LYS A CA 1
ATOM 624 C C . LYS A 1 81 ? 20.957 12.472 -14.303 1.00 91.75 81 LYS A C 1
ATOM 626 O O . LYS A 1 81 ? 21.904 13.119 -13.862 1.00 91.75 81 LYS A O 1
ATOM 631 N N . ILE A 1 82 ? 20.472 11.388 -13.705 1.00 94.12 82 ILE A N 1
ATOM 632 C CA . ILE A 1 82 ? 20.962 10.886 -12.410 1.00 94.12 82 ILE A CA 1
ATOM 633 C C . ILE A 1 82 ? 21.440 9.439 -12.458 1.00 94.12 82 ILE A C 1
ATOM 635 O O . ILE A 1 82 ? 22.243 9.051 -11.621 1.00 94.12 82 ILE A O 1
ATOM 639 N N . ALA A 1 83 ? 20.987 8.646 -13.427 1.00 93.88 83 ALA A N 1
ATOM 640 C CA . ALA A 1 83 ? 21.499 7.298 -13.614 1.00 93.88 83 ALA A CA 1
ATOM 641 C C . ALA A 1 83 ? 21.317 6.819 -15.054 1.00 93.88 83 ALA A C 1
ATOM 643 O O . ALA A 1 83 ? 20.399 7.266 -15.752 1.00 93.88 83 ALA A O 1
ATOM 644 N N . ASN A 1 84 ? 22.160 5.876 -15.459 1.00 92.00 84 ASN A N 1
ATOM 645 C CA . ASN A 1 84 ? 21.980 5.074 -16.662 1.00 92.00 84 ASN A CA 1
ATOM 646 C C . ASN A 1 84 ? 21.777 3.616 -16.251 1.00 92.00 84 ASN A C 1
ATOM 648 O O . ASN A 1 84 ? 22.425 3.139 -15.324 1.00 92.00 84 ASN A O 1
ATOM 652 N N . TYR A 1 85 ? 20.893 2.908 -16.942 1.00 92.25 85 TYR A N 1
ATOM 653 C CA . TYR A 1 85 ? 20.754 1.466 -16.797 1.00 92.25 85 TYR A CA 1
ATOM 654 C C . TYR A 1 85 ? 20.987 0.795 -18.143 1.00 92.25 85 TYR A C 1
ATOM 656 O O . TYR A 1 85 ? 20.315 1.124 -19.127 1.00 92.25 85 TYR A O 1
ATOM 664 N N . PHE A 1 86 ? 21.915 -0.154 -18.166 1.00 89.88 86 PHE A N 1
ATOM 665 C CA . PHE A 1 86 ? 22.268 -0.929 -19.346 1.00 89.88 86 PHE A CA 1
ATOM 666 C C . PHE A 1 86 ? 21.801 -2.366 -19.162 1.00 89.88 86 PHE A C 1
ATOM 668 O O . PHE A 1 86 ? 22.304 -3.091 -18.308 1.00 89.88 86 PHE A O 1
ATOM 675 N N . ARG A 1 87 ? 20.844 -2.801 -19.986 1.00 87.75 87 ARG A N 1
ATOM 676 C CA . ARG A 1 87 ? 20.282 -4.152 -19.875 1.00 87.75 87 ARG A CA 1
ATOM 677 C C . ARG A 1 87 ? 21.271 -5.253 -20.279 1.00 87.75 87 ARG A C 1
ATOM 679 O O . ARG A 1 87 ? 21.147 -6.365 -19.787 1.00 87.75 87 ARG A O 1
ATOM 686 N N . VAL A 1 88 ? 22.240 -4.953 -21.147 1.00 84.75 88 VAL A N 1
ATOM 687 C CA . VAL A 1 88 ? 23.253 -5.925 -21.609 1.00 84.75 88 VAL A CA 1
ATOM 688 C C . VAL A 1 88 ? 24.134 -6.396 -20.452 1.00 84.75 88 VAL A C 1
ATOM 690 O O . VAL A 1 88 ? 24.380 -7.586 -20.296 1.00 84.75 88 VAL A O 1
ATOM 693 N N . THR A 1 89 ? 24.597 -5.452 -19.638 1.00 87.94 89 THR A N 1
ATOM 694 C CA . THR A 1 89 ? 25.494 -5.686 -18.499 1.00 87.94 89 THR A CA 1
ATOM 695 C C . THR A 1 89 ? 24.746 -5.838 -17.175 1.00 87.94 89 THR A C 1
ATOM 697 O O . THR A 1 89 ? 25.364 -6.166 -16.169 1.00 87.94 89 THR A O 1
ATOM 700 N N . ASP A 1 90 ? 23.436 -5.576 -17.173 1.00 89.44 90 ASP A N 1
ATOM 701 C CA . ASP A 1 90 ? 22.586 -5.446 -15.985 1.00 89.44 90 ASP A CA 1
ATOM 702 C C . ASP A 1 90 ? 23.154 -4.463 -14.944 1.00 89.44 90 ASP A C 1
ATOM 704 O O . ASP A 1 90 ? 23.076 -4.662 -13.732 1.00 89.44 90 ASP A O 1
ATOM 708 N N . THR A 1 91 ? 23.767 -3.376 -15.426 1.00 91.56 91 THR A N 1
ATOM 709 C CA . THR A 1 91 ? 24.413 -2.376 -14.571 1.00 91.56 91 THR A CA 1
ATOM 710 C C . THR A 1 91 ? 23.563 -1.121 -14.444 1.00 91.56 91 THR A C 1
ATOM 712 O O . THR A 1 91 ? 23.125 -0.530 -15.435 1.00 91.56 91 THR A O 1
ATOM 715 N N . LEU A 1 92 ? 23.364 -0.686 -13.196 1.00 92.12 92 LEU A N 1
ATOM 716 C CA . LEU A 1 92 ? 22.845 0.635 -12.859 1.00 92.12 92 LEU A CA 1
ATOM 717 C C . LEU A 1 92 ? 24.013 1.550 -12.485 1.00 92.12 92 LEU A C 1
ATOM 719 O O . LEU A 1 92 ? 24.599 1.429 -11.411 1.00 92.12 92 LEU A O 1
ATOM 723 N N . GLU A 1 93 ? 24.327 2.491 -13.363 1.00 92.44 93 GLU A N 1
ATOM 724 C CA . GLU A 1 93 ? 25.340 3.514 -13.128 1.00 92.44 93 GLU A CA 1
ATOM 725 C C . GLU A 1 93 ? 24.689 4.752 -12.522 1.00 92.44 93 GLU A C 1
ATOM 727 O O . GLU A 1 93 ? 24.031 5.530 -13.217 1.00 92.44 93 GLU A O 1
ATOM 732 N N . ILE A 1 94 ? 24.873 4.941 -11.217 1.00 90.56 94 ILE A N 1
ATOM 733 C CA . ILE A 1 94 ? 24.442 6.155 -10.524 1.00 90.56 94 ILE A CA 1
ATOM 734 C C . ILE A 1 94 ? 25.461 7.255 -10.827 1.00 90.56 94 ILE A C 1
ATOM 736 O O . ILE A 1 94 ? 26.646 7.124 -10.527 1.00 90.56 94 ILE A O 1
ATOM 740 N N . LEU A 1 95 ? 25.001 8.345 -11.436 1.00 89.88 95 LEU A N 1
ATOM 741 C CA . LEU A 1 95 ? 25.827 9.523 -11.683 1.00 89.88 95 LEU A CA 1
ATOM 742 C C . LEU A 1 95 ? 26.015 10.285 -10.362 1.00 89.88 95 LEU A C 1
ATOM 744 O O . LEU A 1 95 ? 25.140 10.236 -9.500 1.00 89.88 95 LEU A O 1
ATOM 748 N N . ASN A 1 96 ? 27.118 11.029 -10.213 1.00 80.50 96 ASN A N 1
ATOM 749 C CA . ASN A 1 96 ? 27.435 11.848 -9.024 1.00 80.50 96 ASN A CA 1
ATOM 750 C C . ASN A 1 96 ? 26.513 13.082 -8.864 1.00 80.50 96 ASN A C 1
ATOM 752 O O . ASN A 1 96 ? 26.971 14.187 -8.584 1.00 80.50 96 ASN A O 1
ATOM 756 N N . ASN A 1 97 ? 25.209 12.898 -9.054 1.00 80.75 97 ASN A N 1
ATOM 757 C CA . ASN A 1 97 ? 24.168 13.894 -8.891 1.00 80.75 97 ASN A CA 1
ATOM 758 C C . ASN A 1 97 ? 23.236 13.458 -7.761 1.00 80.75 97 ASN A C 1
ATOM 760 O O . ASN A 1 97 ? 22.662 12.370 -7.789 1.00 80.75 97 ASN A O 1
ATOM 764 N N . THR A 1 98 ? 23.049 14.332 -6.777 1.00 83.75 98 THR A N 1
ATOM 765 C CA . THR A 1 98 ? 22.139 14.084 -5.659 1.00 83.75 98 THR A CA 1
ATOM 766 C C . THR A 1 98 ? 20.694 14.045 -6.155 1.00 83.75 98 THR A C 1
ATOM 768 O O . THR A 1 98 ? 20.252 14.949 -6.866 1.00 83.75 98 THR A O 1
ATOM 771 N N . ILE A 1 99 ? 19.943 13.010 -5.772 1.00 90.56 99 ILE A N 1
ATOM 772 C CA . ILE A 1 99 ? 18.510 12.910 -6.064 1.00 90.56 99 ILE A CA 1
ATOM 773 C C . ILE A 1 99 ? 17.766 13.850 -5.118 1.00 90.56 99 ILE A C 1
ATOM 775 O O . ILE A 1 99 ? 17.901 13.739 -3.901 1.00 90.56 99 ILE A O 1
ATOM 779 N N . VAL A 1 100 ? 16.982 14.768 -5.678 1.00 91.38 100 VAL A N 1
ATOM 780 C CA . VAL A 1 100 ? 16.144 15.685 -4.906 1.00 91.38 100 VAL A CA 1
ATOM 781 C C . VAL A 1 100 ? 14.712 15.177 -4.937 1.00 91.38 100 VAL A C 1
ATOM 783 O O . VAL A 1 100 ? 14.123 14.974 -6.006 1.00 91.38 100 VAL A O 1
ATOM 786 N N . TRP A 1 101 ? 14.157 14.981 -3.749 1.00 91.19 101 TRP A N 1
ATOM 787 C CA . TRP A 1 101 ? 12.770 14.603 -3.536 1.00 91.19 101 TRP A CA 1
ATOM 788 C C . TRP A 1 101 ? 11.914 15.839 -3.238 1.00 91.19 101 TRP A C 1
ATOM 790 O O . TRP A 1 101 ? 12.437 16.887 -2.833 1.00 91.19 101 TRP A O 1
ATOM 800 N N . PRO A 1 102 ? 10.587 15.752 -3.434 1.00 86.38 102 PRO A N 1
ATOM 801 C CA . PRO A 1 102 ? 9.673 16.815 -3.032 1.00 86.38 102 PRO A CA 1
ATOM 802 C C . PRO A 1 102 ? 9.917 17.253 -1.579 1.00 86.38 102 PRO A C 1
ATOM 804 O O . PRO A 1 102 ? 10.151 16.424 -0.704 1.00 86.38 102 PRO A O 1
ATOM 807 N N . GLY A 1 103 ? 9.899 18.565 -1.327 1.00 85.50 103 GLY A N 1
ATOM 808 C CA . GLY A 1 103 ? 10.243 19.137 -0.017 1.00 85.50 103 GLY A CA 1
ATOM 809 C C . GLY A 1 103 ? 11.740 19.398 0.203 1.00 85.50 103 GLY A C 1
ATOM 810 O O . GLY A 1 103 ? 12.113 19.879 1.266 1.00 85.50 103 GLY A O 1
ATOM 811 N N . GLY A 1 104 ? 12.595 19.126 -0.792 1.00 86.94 104 GLY A N 1
ATOM 812 C CA . GLY A 1 104 ? 14.034 19.417 -0.733 1.00 86.94 104 GLY A CA 1
ATOM 813 C C . GLY A 1 104 ? 14.866 18.356 -0.008 1.00 86.94 104 GLY A C 1
ATOM 814 O O . GLY A 1 104 ? 16.063 18.551 0.190 1.00 86.94 104 GLY A O 1
ATOM 815 N N . GLY A 1 105 ? 14.254 17.233 0.377 1.00 88.69 105 GLY A N 1
ATOM 816 C CA . GLY A 1 105 ? 14.960 16.097 0.960 1.00 88.69 105 GLY A CA 1
ATOM 817 C C . GLY A 1 105 ? 15.824 15.358 -0.065 1.00 88.69 105 GLY A C 1
ATOM 818 O O . GLY A 1 105 ? 15.507 15.313 -1.253 1.00 88.69 105 GLY A O 1
ATOM 819 N N . THR A 1 106 ? 16.908 14.744 0.405 1.00 89.81 106 THR A N 1
ATOM 820 C CA . THR A 1 106 ? 17.787 13.869 -0.395 1.00 89.81 106 THR A CA 1
ATOM 821 C C . THR A 1 106 ? 17.512 12.383 -0.166 1.00 89.81 106 THR A C 1
ATOM 823 O O . THR A 1 106 ? 17.922 11.540 -0.961 1.00 89.81 106 THR A O 1
ATOM 826 N N . ASN A 1 107 ? 16.776 12.056 0.898 1.00 89.62 107 ASN A N 1
ATOM 827 C CA . ASN A 1 107 ? 16.388 10.691 1.222 1.00 89.62 107 ASN A CA 1
ATOM 828 C C . ASN A 1 107 ? 15.088 10.316 0.502 1.00 89.62 107 ASN A C 1
ATOM 830 O O . ASN A 1 107 ? 14.165 11.137 0.469 1.00 89.62 107 ASN A O 1
ATOM 834 N N . PRO A 1 108 ? 14.992 9.091 -0.045 1.00 91.12 108 PRO A N 1
ATOM 835 C CA . PRO A 1 108 ? 13.768 8.621 -0.674 1.00 91.12 108 PRO A CA 1
ATOM 836 C C . PRO A 1 108 ? 12.615 8.607 0.336 1.00 91.12 108 PRO A C 1
ATOM 838 O O . PRO A 1 108 ? 12.806 8.140 1.464 1.00 91.12 108 PRO A O 1
ATOM 841 N N . PRO A 1 109 ? 11.423 9.103 -0.044 1.00 91.25 109 PRO A N 1
ATOM 842 C CA . PRO A 1 109 ? 10.249 8.976 0.799 1.00 91.25 109 PRO A CA 1
ATOM 843 C C . PRO A 1 109 ? 9.894 7.498 0.962 1.00 91.25 109 PRO A C 1
ATOM 845 O O . PRO A 1 109 ? 10.223 6.653 0.124 1.00 91.25 109 PRO A O 1
ATOM 848 N N . LEU A 1 110 ? 9.184 7.190 2.042 1.00 91.06 110 LEU A N 1
ATOM 849 C CA . LEU A 1 110 ? 8.636 5.858 2.235 1.00 91.06 110 LEU A CA 1
ATOM 850 C C . LEU A 1 110 ? 7.694 5.519 1.071 1.00 91.06 110 LEU A C 1
ATOM 852 O O . LEU A 1 110 ? 6.850 6.325 0.685 1.00 91.06 110 LEU A O 1
ATOM 856 N N . GLY A 1 111 ? 7.799 4.296 0.545 1.00 92.38 111 GLY A N 1
ATOM 857 C CA . GLY A 1 111 ? 6.887 3.781 -0.488 1.00 92.38 111 GLY A CA 1
ATOM 858 C C . GLY A 1 111 ? 5.452 3.540 0.003 1.00 92.38 111 GLY A C 1
ATOM 859 O O . GLY A 1 111 ? 4.622 3.039 -0.749 1.00 92.38 111 GLY A O 1
ATOM 860 N N . ARG A 1 112 ? 5.168 3.856 1.270 1.00 91.31 112 ARG A N 1
ATOM 861 C CA . ARG A 1 112 ? 3.868 3.748 1.935 1.00 91.31 112 ARG A CA 1
ATOM 862 C C . ARG A 1 112 ? 3.776 4.762 3.085 1.00 91.31 112 ARG A C 1
ATOM 864 O O . ARG A 1 112 ? 4.824 5.179 3.583 1.00 91.31 112 ARG A O 1
ATOM 871 N N . PRO A 1 113 ? 2.570 5.123 3.551 1.00 92.31 113 PRO A N 1
ATOM 872 C CA . PRO A 1 113 ? 2.403 5.917 4.768 1.00 92.31 113 PRO A CA 1
ATOM 873 C C . PRO A 1 113 ? 2.964 5.205 6.011 1.00 92.31 113 PRO A C 1
ATOM 875 O O . PRO A 1 113 ? 3.043 3.976 6.043 1.00 92.31 113 PRO A O 1
ATOM 878 N N . GLU A 1 114 ? 3.303 5.963 7.059 1.00 90.69 114 GLU A N 1
ATOM 879 C CA . GLU A 1 114 ? 3.853 5.416 8.315 1.00 90.69 114 GLU A CA 1
ATOM 880 C C . GLU A 1 114 ? 2.912 4.405 8.988 1.00 90.69 114 GLU A C 1
ATOM 882 O O . GLU A 1 114 ? 3.359 3.361 9.457 1.00 90.69 114 GLU A O 1
ATOM 887 N N . CYS A 1 115 ? 1.606 4.677 8.969 1.00 90.25 115 CYS A N 1
ATOM 888 C CA . CYS A 1 115 ? 0.581 3.790 9.518 1.00 90.25 115 CYS A CA 1
ATOM 889 C C . CYS A 1 115 ? 0.099 2.702 8.545 1.00 90.25 115 CYS A C 1
ATOM 891 O O . CYS A 1 115 ? -0.804 1.946 8.896 1.00 90.25 115 CYS A O 1
ATOM 893 N N . GLY A 1 116 ? 0.687 2.593 7.351 1.00 91.00 116 GLY A N 1
ATOM 894 C CA . GLY A 1 116 ? 0.140 1.765 6.279 1.00 91.00 116 GLY A CA 1
ATOM 895 C C . GLY A 1 116 ? -0.981 2.466 5.506 1.00 91.00 116 GLY A C 1
ATOM 896 O O . GLY A 1 116 ? -1.349 3.599 5.824 1.00 91.00 116 GLY A O 1
ATOM 897 N N . PHE A 1 117 ? -1.472 1.842 4.436 1.00 91.81 117 PHE A N 1
ATOM 898 C CA . PHE A 1 117 ? -2.498 2.458 3.578 1.00 91.81 117 PHE A CA 1
ATOM 899 C C . PHE A 1 117 ? -3.887 2.439 4.225 1.00 91.81 117 PHE A C 1
ATOM 901 O O . PHE A 1 117 ? -4.661 3.373 4.026 1.00 91.81 117 PHE A O 1
ATOM 908 N N . ASP A 1 118 ? -4.148 1.429 5.053 1.00 89.75 118 ASP A N 1
ATOM 909 C CA . ASP A 1 118 ? -5.415 1.175 5.737 1.00 89.75 118 ASP A CA 1
ATOM 910 C C . ASP A 1 118 ? -5.288 1.371 7.258 1.00 89.75 118 ASP A C 1
ATOM 912 O O . ASP A 1 118 ? -6.102 0.874 8.039 1.00 89.75 118 ASP A O 1
ATOM 916 N N . ASN A 1 119 ? -4.259 2.106 7.697 1.00 85.12 119 ASN A N 1
ATOM 917 C CA . ASN A 1 119 ? -3.925 2.301 9.107 1.00 85.12 119 ASN A CA 1
ATOM 918 C C . ASN A 1 119 ? -3.636 0.974 9.848 1.00 85.12 119 ASN A C 1
ATOM 920 O O . ASN A 1 119 ? -3.842 0.871 11.056 1.00 85.12 119 ASN A O 1
ATOM 924 N N . GLU A 1 120 ? -3.165 -0.045 9.124 1.00 84.69 120 GLU A N 1
ATOM 925 C CA . GLU A 1 120 ? -2.951 -1.410 9.606 1.00 84.69 120 GLU A CA 1
ATOM 926 C C . GLU A 1 120 ? -1.720 -1.572 10.510 1.00 84.69 120 GLU A C 1
ATOM 928 O O . GLU A 1 120 ? -1.649 -2.508 11.306 1.00 84.69 120 GLU A O 1
ATOM 933 N N . LEU A 1 121 ? -0.740 -0.671 10.394 1.00 84.25 121 LEU A N 1
ATOM 934 C CA . LEU A 1 121 ? 0.479 -0.687 11.215 1.00 84.25 121 LEU A CA 1
ATOM 935 C C . LEU A 1 121 ? 0.314 0.105 12.508 1.00 84.25 121 LEU A C 1
ATOM 937 O O . LEU A 1 121 ? 1.060 -0.102 13.466 1.00 84.25 121 LEU A O 1
ATOM 941 N N . CYS A 1 122 ? -0.648 1.023 12.531 1.00 86.25 122 CYS A N 1
ATOM 942 C CA . CYS A 1 122 ? -0.970 1.793 13.715 1.00 86.25 122 CYS A CA 1
ATOM 943 C C . CYS A 1 122 ? -1.994 1.023 14.544 1.00 86.25 122 CYS A C 1
ATOM 945 O O . CYS A 1 122 ? -2.980 0.497 14.031 1.00 86.25 122 CYS A O 1
ATOM 947 N N . THR A 1 123 ? -1.735 0.909 15.846 1.00 75.19 123 THR A N 1
ATOM 948 C CA . THR A 1 123 ? -2.621 0.165 16.736 1.00 75.19 123 THR A CA 1
ATOM 949 C C . THR A 1 123 ? -4.013 0.801 16.703 1.00 75.19 123 THR A C 1
ATOM 951 O O . THR A 1 123 ? -4.136 2.020 16.865 1.00 75.19 123 THR A O 1
ATOM 954 N N . PRO A 1 124 ? -5.079 0.015 16.464 1.00 70.81 124 PRO A N 1
ATOM 955 C CA . PRO A 1 124 ? -6.423 0.563 16.430 1.00 70.81 124 PRO A CA 1
ATOM 956 C C . PRO A 1 124 ? -6.725 1.190 17.787 1.00 70.81 124 PRO A C 1
ATOM 958 O O . PRO A 1 124 ? -6.443 0.587 18.825 1.00 70.81 124 PRO A O 1
ATOM 961 N N . ALA A 1 125 ? -7.259 2.414 17.755 1.00 65.81 125 ALA A N 1
ATOM 962 C CA . ALA A 1 125 ? -7.530 3.234 18.926 1.00 65.81 125 ALA A CA 1
ATOM 963 C C . ALA A 1 125 ? -8.172 2.404 20.045 1.00 65.81 125 ALA A C 1
ATOM 965 O O . ALA A 1 125 ? -9.335 2.028 19.956 1.00 65.81 125 ALA A O 1
ATOM 966 N N . GLU A 1 126 ? -7.370 2.094 21.065 1.00 73.00 126 GLU A N 1
ATOM 967 C CA . GLU A 1 126 ? -7.739 1.603 22.393 1.00 73.00 126 GLU A CA 1
ATOM 968 C C . GLU A 1 126 ? -9.012 0.742 22.436 1.00 73.00 126 GLU A C 1
ATOM 970 O O . GLU A 1 126 ? -9.914 1.004 23.231 1.00 73.00 126 GLU A O 1
ATOM 975 N N . ILE A 1 127 ? -9.097 -0.298 21.595 1.00 72.81 127 ILE A N 1
ATOM 976 C CA . ILE A 1 127 ? -10.275 -1.184 21.512 1.00 72.81 127 ILE A CA 1
ATOM 977 C C . ILE A 1 127 ? -10.656 -1.714 22.907 1.00 72.81 127 ILE A C 1
ATOM 979 O O . ILE A 1 127 ? -11.836 -1.848 23.240 1.00 72.81 127 ILE A O 1
ATOM 983 N N . TRP A 1 128 ? -9.658 -1.942 23.766 1.00 72.81 128 TRP A N 1
ATOM 984 C CA . TRP A 1 128 ? -9.852 -2.364 25.150 1.00 72.81 128 TRP A CA 1
ATOM 985 C C . TRP A 1 128 ? -10.659 -1.360 25.990 1.00 72.81 128 TRP A C 1
ATOM 987 O O . TRP A 1 128 ? -11.431 -1.789 26.844 1.00 72.81 128 TRP A O 1
ATOM 997 N N . LYS A 1 129 ? -10.563 -0.045 25.734 1.00 81.62 129 LYS A N 1
ATOM 998 C CA . LYS A 1 129 ? -11.374 0.968 26.432 1.00 81.62 129 LYS A CA 1
ATOM 999 C C . LYS A 1 129 ? -12.849 0.795 26.091 1.00 81.62 129 LYS A C 1
ATOM 1001 O O . LYS A 1 129 ? -13.674 0.774 26.999 1.00 81.62 129 LYS A O 1
ATOM 1006 N N . THR A 1 130 ? -13.185 0.593 24.817 1.00 80.69 130 THR A N 1
ATOM 1007 C CA . THR A 1 130 ? -14.572 0.343 24.386 1.00 80.69 130 THR A CA 1
ATOM 1008 C C . THR A 1 130 ? -15.128 -0.938 25.005 1.00 80.69 130 THR A C 1
ATOM 1010 O O . THR A 1 130 ? -16.252 -0.948 25.502 1.00 80.69 130 THR A O 1
ATOM 1013 N N . ILE A 1 131 ? -14.321 -2.001 25.050 1.00 82.81 131 ILE A N 1
ATOM 1014 C CA . ILE A 1 131 ? -14.691 -3.271 25.687 1.00 82.81 131 ILE A CA 1
ATOM 1015 C C . ILE A 1 131 ? -14.992 -3.062 27.181 1.00 82.81 131 ILE A C 1
ATOM 1017 O O . ILE A 1 131 ? -16.027 -3.518 27.666 1.00 82.81 131 ILE A O 1
ATOM 1021 N N . VAL A 1 132 ? -14.142 -2.324 27.903 1.00 87.31 132 VAL A N 1
ATOM 1022 C CA . VAL A 1 132 ? -14.324 -2.043 29.338 1.00 87.31 132 VAL A CA 1
ATOM 1023 C C . VAL A 1 132 ? -15.556 -1.169 29.597 1.00 87.31 132 VAL A C 1
ATOM 1025 O O . VAL A 1 132 ? -16.351 -1.498 30.479 1.00 87.31 132 VAL A O 1
ATOM 1028 N N . TYR A 1 133 ? -15.768 -0.104 28.814 1.00 88.31 133 TYR A N 1
ATOM 1029 C CA . TYR A 1 133 ? -16.919 0.792 28.985 1.00 88.31 133 TYR A CA 1
ATOM 1030 C C . TYR A 1 133 ? -18.270 0.114 28.729 1.00 88.31 133 TYR A C 1
ATOM 1032 O O . TYR A 1 133 ? -19.273 0.573 29.268 1.00 88.31 133 TYR A O 1
ATOM 1040 N N . VAL A 1 134 ? -18.314 -0.975 27.953 1.00 90.25 134 VAL A N 1
ATOM 1041 C CA . VAL A 1 134 ? -19.553 -1.723 27.680 1.00 90.25 134 VAL A CA 1
ATOM 1042 C C . VAL A 1 134 ? -19.739 -2.903 28.640 1.00 90.25 134 VAL A C 1
ATOM 1044 O O . VAL A 1 134 ? -20.828 -3.080 29.183 1.00 90.25 134 VAL A O 1
ATOM 1047 N N . LEU A 1 135 ? -18.701 -3.705 28.900 1.00 92.56 135 LEU A N 1
ATOM 1048 C CA . LEU A 1 135 ? -18.840 -4.919 29.721 1.00 92.56 135 LEU A CA 1
ATOM 1049 C C . LEU A 1 135 ? -19.097 -4.626 31.200 1.00 92.56 135 LEU A C 1
ATOM 1051 O O . LEU A 1 135 ? -19.921 -5.297 31.823 1.00 92.56 135 LEU A O 1
ATOM 1055 N N . VAL A 1 136 ? -18.417 -3.629 31.770 1.00 93.75 136 VAL A N 1
ATOM 1056 C CA . VAL A 1 136 ? -18.544 -3.293 33.196 1.00 93.75 136 VAL A CA 1
ATOM 1057 C C . VAL A 1 136 ? -19.980 -2.902 33.580 1.00 93.75 136 VAL A C 1
ATOM 1059 O O . VAL A 1 136 ? -20.514 -3.513 34.509 1.00 93.75 136 VAL A O 1
ATOM 1062 N N . PRO A 1 137 ? -20.665 -1.961 32.895 1.00 94.12 137 PRO A N 1
ATOM 1063 C CA . PRO A 1 137 ? -22.036 -1.605 33.259 1.00 94.12 137 PRO A CA 1
ATOM 1064 C C . PRO A 1 137 ? -23.027 -2.755 33.052 1.00 94.12 137 PRO A C 1
ATOM 1066 O O . PRO A 1 137 ? -23.930 -2.921 33.871 1.00 94.12 137 PRO A O 1
ATOM 1069 N N . VAL A 1 138 ? -22.845 -3.593 32.026 1.00 95.75 138 VAL A N 1
ATOM 1070 C CA . VAL A 1 138 ? -23.698 -4.776 31.812 1.00 95.75 138 VAL A CA 1
ATOM 1071 C C . VAL A 1 138 ? -23.567 -5.762 32.974 1.00 95.75 138 VAL A C 1
ATOM 1073 O O . VAL A 1 138 ? -24.575 -6.224 33.507 1.00 95.75 138 VAL A O 1
ATOM 1076 N N . MET A 1 139 ? -22.342 -6.030 33.434 1.00 95.12 139 MET A N 1
ATOM 1077 C CA . MET A 1 139 ? -22.108 -6.895 34.595 1.00 95.12 139 MET A CA 1
ATOM 1078 C C . MET A 1 139 ? -22.731 -6.328 35.874 1.00 95.12 139 MET A C 1
ATOM 1080 O O . MET A 1 139 ? -23.358 -7.067 36.633 1.00 95.12 139 MET A O 1
ATOM 1084 N N . VAL A 1 140 ? -22.624 -5.015 36.099 1.00 96.25 140 VAL A N 1
ATOM 1085 C CA . VAL A 1 140 ? -23.247 -4.351 37.256 1.00 96.25 140 VAL A CA 1
ATOM 1086 C C . VAL A 1 140 ? -24.773 -4.464 37.204 1.00 96.25 140 VAL A C 1
ATOM 1088 O O . VAL A 1 140 ? -25.391 -4.796 38.215 1.00 96.25 140 VAL A O 1
ATOM 1091 N N . LEU A 1 141 ? -25.392 -4.269 36.036 1.00 96.06 141 LEU A N 1
ATOM 1092 C CA . LEU A 1 141 ? -26.841 -4.418 35.865 1.00 96.06 141 LEU A CA 1
ATOM 1093 C C . LEU A 1 141 ? -27.317 -5.846 36.157 1.00 96.06 141 LEU A C 1
ATOM 1095 O O . LEU A 1 141 ? -28.330 -6.024 36.837 1.00 96.06 141 LEU A O 1
ATOM 1099 N N . ILE A 1 142 ? -26.570 -6.861 35.715 1.00 96.69 142 ILE A N 1
ATOM 1100 C CA . ILE A 1 142 ? -26.875 -8.269 36.013 1.00 96.69 142 ILE A CA 1
ATOM 1101 C C . ILE A 1 142 ? -26.805 -8.528 37.524 1.00 96.69 142 ILE A C 1
ATOM 1103 O O . ILE A 1 142 ? -27.698 -9.169 38.079 1.00 96.69 142 ILE A O 1
ATOM 1107 N N . LEU A 1 143 ? -25.793 -7.998 38.218 1.00 96.56 143 LEU A N 1
ATOM 1108 C CA . LEU A 1 143 ? -25.660 -8.150 39.672 1.00 96.56 143 LEU A CA 1
ATOM 1109 C C . LEU A 1 143 ? -26.790 -7.446 40.441 1.00 96.56 143 LEU A C 1
ATOM 1111 O O . LEU A 1 143 ? -27.317 -7.996 41.413 1.00 96.56 143 LEU A O 1
ATOM 1115 N N . ILE A 1 144 ? -27.214 -6.262 39.991 1.00 96.75 144 ILE A N 1
ATOM 1116 C CA . ILE A 1 144 ? -28.365 -5.550 40.567 1.00 96.75 144 ILE A CA 1
ATOM 1117 C C . ILE A 1 144 ? -29.642 -6.371 40.366 1.00 96.75 144 ILE A C 1
ATOM 1119 O O . ILE A 1 144 ? -30.395 -6.578 41.315 1.00 96.75 144 ILE A O 1
ATOM 1123 N N . PHE A 1 145 ? -29.864 -6.906 39.165 1.00 96.94 145 PHE A N 1
ATOM 1124 C CA . PHE A 1 145 ? -31.041 -7.721 38.879 1.00 96.94 145 PHE A CA 1
ATOM 1125 C C . PHE A 1 145 ? -31.071 -9.007 39.718 1.00 96.94 145 PHE A C 1
ATOM 1127 O O . PHE A 1 145 ? -32.090 -9.327 40.331 1.00 96.94 145 PHE A O 1
ATOM 1134 N N . MET A 1 146 ? -29.941 -9.711 39.817 1.00 95.94 146 MET A N 1
ATOM 1135 C CA . MET A 1 146 ? -29.809 -10.927 40.626 1.00 95.94 146 MET A CA 1
ATOM 1136 C C . MET A 1 146 ? -30.029 -10.658 42.119 1.00 95.94 146 MET A C 1
ATOM 1138 O O . MET A 1 146 ? -30.742 -11.413 42.781 1.00 95.94 146 MET A O 1
ATOM 1142 N N . SER A 1 147 ? -29.459 -9.575 42.656 1.00 94.88 147 SER A N 1
ATOM 1143 C CA . SER A 1 147 ? -29.649 -9.202 44.064 1.00 94.88 147 SER A CA 1
ATOM 1144 C C . SER A 1 147 ? -31.093 -8.788 44.361 1.00 94.88 147 SER A C 1
ATOM 1146 O O . SER A 1 147 ? -31.649 -9.209 45.376 1.00 94.88 147 SER A O 1
ATOM 1148 N N . PHE A 1 148 ? -31.741 -8.056 43.451 1.00 96.00 148 PHE A N 1
ATOM 1149 C CA . PHE A 1 148 ? -33.153 -7.700 43.564 1.00 96.00 148 PHE A CA 1
ATOM 1150 C C . PHE A 1 148 ? -34.062 -8.935 43.507 1.00 96.00 148 PHE A C 1
ATOM 1152 O O . PHE A 1 148 ? -34.927 -9.106 44.366 1.00 96.00 148 PHE A O 1
ATOM 1159 N N . ALA A 1 149 ? -33.827 -9.851 42.564 1.00 95.38 149 ALA A N 1
ATOM 1160 C CA . ALA A 1 149 ? -34.561 -11.111 42.477 1.00 95.38 149 ALA A CA 1
ATOM 1161 C C . ALA A 1 149 ? -34.387 -11.963 43.748 1.00 95.38 149 ALA A C 1
ATOM 1163 O O . ALA A 1 149 ? -35.362 -12.497 44.285 1.00 95.38 149 ALA A O 1
ATOM 1164 N N . PHE A 1 150 ? -33.161 -12.047 44.277 1.00 95.81 150 PHE A N 1
ATOM 1165 C CA . PHE A 1 150 ? -32.888 -12.727 45.542 1.00 95.81 150 PHE A CA 1
ATOM 1166 C C . PHE A 1 150 ? -33.620 -12.065 46.716 1.00 95.81 150 PHE A C 1
ATOM 1168 O O . PHE A 1 150 ? -34.211 -12.760 47.543 1.00 95.81 150 PHE A O 1
ATOM 1175 N N . PHE A 1 151 ? -33.642 -10.732 46.768 1.00 94.94 151 PHE A N 1
ATOM 1176 C CA . PHE A 1 151 ? -34.358 -9.976 47.792 1.00 94.94 151 PHE A CA 1
ATOM 1177 C C . PHE A 1 151 ? -35.870 -10.238 47.751 1.00 94.94 151 PHE A C 1
ATOM 1179 O O . PHE A 1 151 ? -36.469 -10.514 48.791 1.00 94.94 151 PHE A O 1
ATOM 1186 N N . LEU A 1 152 ? -36.486 -10.238 46.564 1.00 92.88 152 LEU A N 1
ATOM 1187 C CA . LEU A 1 152 ? -37.903 -10.580 46.401 1.00 92.88 152 LEU A CA 1
ATOM 1188 C C . LEU A 1 152 ? -38.197 -12.015 46.855 1.00 92.88 152 LEU A C 1
ATOM 1190 O O . LEU A 1 152 ? -39.146 -12.245 47.609 1.00 92.88 152 LEU A O 1
ATOM 1194 N N . ARG A 1 153 ? -37.352 -12.976 46.458 1.00 93.25 153 ARG A N 1
ATOM 1195 C CA . ARG A 1 153 ? -37.491 -14.378 46.874 1.00 93.25 153 ARG A CA 1
ATOM 1196 C C . ARG A 1 153 ? -37.379 -14.517 48.391 1.00 93.25 153 ARG A C 1
ATOM 1198 O O . ARG A 1 153 ? -38.225 -15.175 48.998 1.00 93.25 153 ARG A O 1
ATOM 1205 N N . LYS A 1 154 ? -36.393 -13.854 49.005 1.00 90.00 154 LYS A N 1
ATOM 1206 C CA . LYS A 1 154 ? -36.196 -13.834 50.459 1.00 90.00 154 LYS A CA 1
ATOM 1207 C C . LYS A 1 154 ? -37.411 -13.254 51.183 1.00 90.00 154 LYS A C 1
ATOM 1209 O O . LYS A 1 154 ? -37.896 -13.883 52.117 1.00 90.00 154 LYS A O 1
ATOM 1214 N N . ARG A 1 155 ? -37.959 -12.125 50.717 1.00 86.88 155 ARG A N 1
ATOM 1215 C CA . ARG A 1 155 ? -39.173 -11.537 51.310 1.00 86.88 155 ARG A CA 1
ATOM 1216 C C . ARG A 1 155 ? -40.376 -12.464 51.210 1.00 86.88 155 ARG A C 1
ATOM 1218 O O . ARG A 1 155 ? -41.108 -12.583 52.185 1.00 86.88 155 ARG A O 1
ATOM 1225 N N . SER A 1 156 ? -40.572 -13.142 50.077 1.00 84.38 156 SER A N 1
ATOM 1226 C CA . SER A 1 156 ? -41.66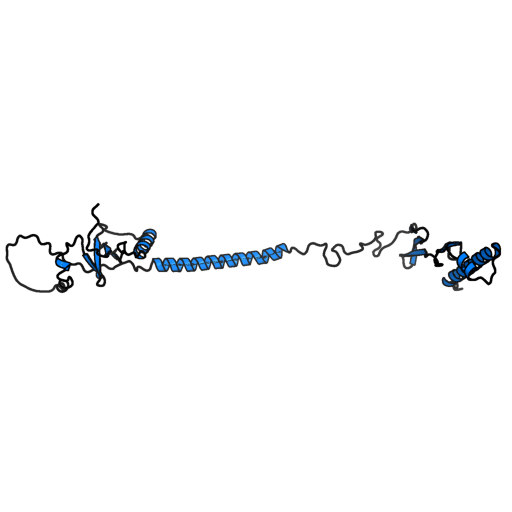7 -14.115 49.947 1.00 84.38 156 SER A CA 1
ATOM 1227 C C . SER A 1 156 ? -41.528 -15.268 50.951 1.00 84.38 156 SER A C 1
ATOM 1229 O O . SER A 1 156 ? -42.512 -15.687 51.554 1.00 84.38 156 SER A O 1
ATOM 1231 N N . PHE A 1 157 ? -40.295 -15.730 51.191 1.00 80.88 157 PHE A N 1
ATOM 1232 C CA . PHE A 1 157 ? -40.007 -16.802 52.139 1.00 80.88 157 PHE A CA 1
ATOM 1233 C C . PHE A 1 157 ? -40.214 -16.358 53.592 1.00 80.88 157 PHE A C 1
ATOM 1235 O O . PHE A 1 157 ? -40.828 -17.083 54.369 1.00 80.88 157 PHE A O 1
ATOM 1242 N N . GLU A 1 158 ? -39.753 -15.158 53.953 1.00 78.12 158 GLU A N 1
ATOM 1243 C CA . GLU A 1 158 ? -39.967 -14.582 55.287 1.00 78.12 158 GLU A CA 1
ATOM 1244 C C . GLU A 1 158 ? -41.454 -14.304 55.552 1.00 78.12 158 GLU A C 1
ATOM 1246 O O . GLU A 1 158 ? -41.955 -14.639 56.625 1.00 78.12 158 GLU A O 1
ATOM 1251 N N . ALA A 1 159 ? -42.196 -13.799 54.559 1.00 78.19 159 ALA A N 1
ATOM 1252 C CA . ALA A 1 159 ? -43.646 -13.626 54.655 1.00 78.19 159 ALA A CA 1
ATOM 1253 C C . ALA A 1 159 ? -44.377 -14.968 54.847 1.00 78.19 159 ALA A C 1
ATOM 1255 O O . ALA A 1 159 ? -45.300 -15.061 55.653 1.00 78.19 159 ALA A O 1
ATOM 1256 N N . ALA A 1 160 ? -43.937 -16.027 54.162 1.00 75.19 160 ALA A N 1
ATOM 1257 C CA . ALA A 1 160 ? -44.484 -17.370 54.340 1.00 75.19 160 ALA A CA 1
ATOM 1258 C C . ALA A 1 160 ? -44.103 -18.019 55.686 1.00 75.19 160 ALA A C 1
ATOM 1260 O O . ALA A 1 160 ? -44.780 -18.952 56.113 1.00 75.19 160 ALA A O 1
ATOM 1261 N N . LEU A 1 161 ? -43.022 -17.576 56.339 1.00 69.12 161 LEU A N 1
ATOM 1262 C CA . LEU A 1 161 ? -42.614 -18.053 57.665 1.00 69.12 161 LEU A CA 1
ATOM 1263 C C . LEU A 1 161 ? -43.436 -17.398 58.787 1.00 69.12 161 LEU A C 1
ATOM 1265 O O . LEU A 1 161 ? -43.799 -18.077 59.740 1.00 69.12 161 LEU A O 1
ATOM 1269 N N . HIS A 1 162 ? -43.757 -16.107 58.654 1.00 63.62 162 HIS A N 1
ATOM 1270 C CA . HIS A 1 162 ? -44.577 -15.354 59.616 1.00 63.62 162 HIS A CA 1
ATOM 1271 C C . HIS A 1 162 ? -46.083 -15.608 59.499 1.00 63.62 162 HIS A C 1
ATOM 1273 O O . HIS A 1 162 ? -46.861 -15.089 60.298 1.00 63.62 162 HIS A O 1
ATOM 1279 N N . ASN A 1 163 ? -46.520 -16.388 58.509 1.00 67.44 163 ASN A N 1
ATOM 1280 C CA . ASN A 1 163 ? -47.896 -16.847 58.469 1.00 67.44 163 ASN A CA 1
ATOM 1281 C C . ASN A 1 163 ? -48.069 -17.926 59.550 1.00 67.44 163 ASN A C 1
ATOM 1283 O O . ASN A 1 163 ? -47.673 -19.077 59.356 1.00 67.44 163 ASN A O 1
ATOM 1287 N N . ASP A 1 164 ? -48.621 -17.523 60.698 1.00 66.19 164 ASP A N 1
ATOM 1288 C CA . ASP A 1 164 ? -48.820 -18.288 61.940 1.00 66.19 164 ASP A CA 1
ATOM 1289 C C . ASP A 1 164 ? -49.812 -19.458 61.794 1.00 66.19 164 ASP A C 1
ATOM 1291 O O . ASP A 1 164 ? -50.644 -19.720 62.661 1.00 66.19 164 ASP A O 1
ATOM 1295 N N . MET A 1 165 ? -49.743 -20.220 60.704 1.00 66.62 165 MET A N 1
ATOM 1296 C CA . MET A 1 165 ? -50.668 -21.319 60.460 1.00 66.62 165 MET A CA 1
ATOM 1297 C C . MET A 1 165 ? -50.618 -22.358 61.592 1.00 66.62 165 MET A C 1
ATOM 1299 O O . MET A 1 165 ? -51.574 -23.115 61.764 1.00 66.62 165 MET A O 1
ATOM 1303 N N . TRP A 1 166 ? -49.467 -22.519 62.262 1.00 75.94 166 TRP A N 1
ATOM 1304 C CA . TRP A 1 166 ? -49.205 -23.540 63.291 1.00 75.94 166 TRP A CA 1
ATOM 1305 C C . TRP A 1 166 ? -49.701 -23.113 64.679 1.00 75.94 166 TRP A C 1
ATOM 1307 O O . TRP A 1 166 ? -49.820 -23.957 65.574 1.00 75.94 166 TRP A O 1
ATOM 1317 N N . LYS A 1 167 ? -49.986 -21.817 64.858 1.00 83.50 167 LYS A N 1
ATOM 1318 C CA . LYS A 1 167 ? -50.455 -21.256 66.117 1.00 83.50 167 LYS A CA 1
ATOM 1319 C C . LYS A 1 167 ? -51.939 -21.564 66.277 1.00 83.50 167 LYS A C 1
ATOM 1321 O O . LYS A 1 167 ? -52.772 -21.166 65.467 1.00 83.50 167 LYS A O 1
ATOM 1326 N N . ILE A 1 168 ? -52.262 -22.279 67.343 1.00 84.69 168 ILE A N 1
ATOM 1327 C CA . ILE A 1 168 ? -53.632 -22.609 67.723 1.00 84.69 168 ILE A CA 1
ATOM 1328 C C . ILE A 1 168 ? -54.003 -21.712 68.894 1.00 84.69 168 ILE A C 1
ATOM 1330 O O . ILE A 1 168 ? -53.251 -21.625 69.863 1.00 84.69 168 ILE A O 1
ATOM 1334 N N . LYS A 1 169 ? -55.152 -21.045 68.813 1.00 83.50 169 LYS A N 1
ATOM 1335 C CA . LYS A 1 169 ? -55.657 -20.251 69.930 1.00 83.50 169 LYS A CA 1
ATOM 1336 C C . LYS A 1 169 ? -56.244 -21.170 70.997 1.00 83.50 169 LYS A C 1
ATOM 1338 O O . LYS A 1 169 ? -56.874 -22.176 70.671 1.00 83.50 169 LYS A O 1
ATOM 1343 N N . ALA A 1 170 ? -56.090 -20.806 72.269 1.00 80.75 170 ALA A N 1
ATOM 1344 C CA . ALA A 1 170 ? -56.607 -21.611 73.381 1.00 80.75 170 ALA A CA 1
ATOM 1345 C C . ALA A 1 170 ? -58.135 -21.827 73.319 1.00 80.75 170 ALA A C 1
ATOM 1347 O O . ALA A 1 170 ? -58.622 -22.862 73.766 1.00 80.75 170 ALA A O 1
ATOM 1348 N N . GLU A 1 171 ? -58.871 -20.868 72.747 1.00 81.06 171 GLU A N 1
ATOM 1349 C CA . GLU A 1 171 ? -60.333 -20.904 72.582 1.00 81.06 171 GLU A CA 1
ATOM 1350 C C . GLU A 1 171 ? -60.826 -22.022 71.647 1.00 81.06 171 GLU A C 1
ATOM 1352 O O . GLU A 1 171 ? -61.921 -22.547 71.841 1.00 81.06 171 GLU A O 1
ATOM 1357 N N . ASP A 1 172 ? -59.997 -22.452 70.692 1.00 83.81 172 ASP A N 1
ATOM 1358 C CA . ASP A 1 172 ? -60.358 -23.480 69.709 1.00 83.81 172 ASP A CA 1
ATOM 1359 C C . ASP A 1 172 ? -60.201 -24.916 70.251 1.00 83.81 172 ASP A C 1
ATOM 1361 O O . ASP A 1 172 ? -60.519 -25.885 69.553 1.00 83.81 172 ASP A O 1
ATOM 1365 N N . VAL A 1 173 ? -59.667 -25.079 71.470 1.00 83.81 173 VAL A N 1
ATOM 1366 C CA . VAL A 1 173 ? -59.326 -26.382 72.061 1.00 83.81 173 VAL A CA 1
ATOM 1367 C C . VAL A 1 173 ? -60.312 -26.742 73.167 1.00 83.81 173 VAL A C 1
ATOM 1369 O O . VAL A 1 173 ? -60.340 -26.134 74.235 1.00 83.81 173 VAL A O 1
ATOM 1372 N N . GLN A 1 174 ? -61.088 -27.801 72.945 1.00 84.25 174 GLN A N 1
ATOM 1373 C CA . GLN A 1 174 ? -62.127 -28.239 73.877 1.00 84.25 174 GLN A CA 1
ATOM 1374 C C . GLN A 1 174 ? -61.682 -29.495 74.634 1.00 84.25 174 GLN A C 1
ATOM 1376 O O . GLN A 1 174 ? -61.535 -30.574 74.056 1.00 84.25 174 GLN A O 1
ATOM 1381 N N . PHE A 1 175 ? -61.445 -29.368 75.942 1.00 80.81 175 PHE A N 1
ATOM 1382 C CA . PHE A 1 175 ? -60.996 -30.479 76.788 1.00 80.81 175 PHE A CA 1
ATOM 1383 C C . PHE A 1 175 ? -62.145 -31.400 77.200 1.00 80.81 175 PHE A C 1
ATOM 1385 O O . PHE A 1 175 ? -63.184 -30.953 77.687 1.00 80.81 175 PHE A O 1
ATOM 1392 N N . THR A 1 176 ? -61.912 -32.710 77.130 1.00 71.88 176 THR A N 1
ATOM 1393 C CA . THR A 1 176 ? -62.816 -33.706 77.712 1.00 71.88 176 THR A CA 1
ATOM 1394 C C . THR A 1 176 ? -62.559 -33.813 79.222 1.00 71.88 176 THR A C 1
ATOM 1396 O O . THR A 1 176 ? -61.429 -34.091 79.636 1.00 71.88 176 THR A O 1
ATOM 1399 N N . LYS A 1 177 ? -63.574 -33.622 80.075 1.00 55.12 177 LYS A N 1
ATOM 1400 C CA . LYS A 1 177 ? -63.448 -33.865 81.527 1.00 55.12 177 LYS A CA 1
ATOM 1401 C C . LYS A 1 177 ? -63.222 -35.367 81.778 1.00 55.12 177 LYS A C 1
ATOM 1403 O O . LYS A 1 177 ? -64.087 -36.176 81.453 1.00 55.12 177 LYS A O 1
ATOM 1408 N N . LYS A 1 178 ? -62.082 -35.756 82.368 1.00 48.84 178 LYS A N 1
ATOM 1409 C CA . LYS A 1 178 ? -61.845 -37.139 82.830 1.00 48.84 178 LYS A CA 1
ATOM 1410 C C . LYS A 1 178 ? -62.736 -37.433 84.047 1.00 48.84 178 LYS A C 1
ATOM 1412 O O . LYS A 1 178 ? -62.504 -36.883 85.119 1.00 48.84 178 LYS A O 1
ATOM 1417 N N . VAL A 1 179 ? -63.706 -38.338 83.900 1.00 40.50 179 VAL A N 1
ATOM 1418 C CA . VAL A 1 179 ? -64.285 -39.081 85.032 1.00 40.50 179 VAL A CA 1
ATOM 1419 C C . VAL A 1 179 ? -63.256 -40.145 85.416 1.00 40.50 179 VAL A C 1
ATOM 1421 O O . VAL A 1 179 ? -63.181 -41.200 84.793 1.00 40.50 179 VAL A O 1
ATOM 1424 N N . LEU A 1 180 ? -62.394 -39.836 86.387 1.00 41.28 180 LEU A N 1
ATOM 1425 C CA . LEU A 1 180 ? -61.532 -40.832 87.024 1.00 41.28 180 LEU A CA 1
ATOM 1426 C C . LEU A 1 180 ? -62.410 -41.691 87.945 1.00 41.28 180 LEU A C 1
ATOM 1428 O O . LEU A 1 180 ? -62.851 -41.238 88.998 1.00 41.28 180 LEU A O 1
ATOM 1432 N N . GLY A 1 181 ? -62.697 -42.920 87.520 1.00 35.00 181 GLY A N 1
ATOM 1433 C CA . GLY A 1 181 ? -63.370 -43.923 88.337 1.00 35.00 181 GLY A CA 1
ATOM 1434 C C . GLY A 1 181 ? -62.422 -44.498 89.389 1.00 35.00 181 GLY A C 1
ATOM 1435 O O . GLY A 1 181 ? -61.535 -45.278 89.065 1.00 35.00 181 GLY A O 1
ATOM 1436 N N . GLY A 1 182 ? -62.640 -44.117 90.646 1.00 33.53 182 GLY A N 1
ATOM 1437 C CA . GLY A 1 182 ? -62.070 -44.726 91.846 1.00 33.53 182 GLY A CA 1
ATOM 1438 C C . GLY A 1 182 ? -63.054 -44.513 92.994 1.00 33.53 182 GLY A C 1
ATOM 1439 O O . GLY A 1 182 ? -63.196 -43.409 93.505 1.00 33.53 182 GLY A O 1
ATOM 1440 N N . SER A 1 183 ? -63.817 -45.556 93.306 1.00 41.53 183 SER A N 1
ATOM 1441 C CA . SER A 1 183 ? -64.953 -45.583 94.233 1.00 41.53 183 SER A CA 1
ATOM 1442 C C . SER A 1 183 ? -64.601 -45.171 95.670 1.00 41.53 183 SER A C 1
ATOM 1444 O O . SER A 1 183 ? -63.825 -45.869 96.310 1.00 41.53 183 SER A O 1
ATOM 1446 N N . PHE A 1 184 ? -65.281 -44.149 96.208 1.00 32.41 184 PHE A N 1
ATOM 1447 C CA . PHE A 1 184 ? -65.860 -44.150 97.565 1.00 32.41 184 PHE A CA 1
ATOM 1448 C C . PHE A 1 184 ? -66.925 -43.036 97.653 1.00 32.41 184 PHE A C 1
ATOM 1450 O O . PHE A 1 184 ? -66.611 -41.852 97.739 1.00 32.41 184 PHE A O 1
ATOM 1457 N N . GLN A 1 185 ? -68.208 -43.402 97.563 1.00 38.16 185 GLN A N 1
ATOM 1458 C CA . GLN A 1 185 ? -69.332 -42.487 97.794 1.00 38.16 185 GLN A CA 1
ATOM 1459 C C . GLN A 1 185 ? -69.814 -42.588 99.243 1.00 38.16 185 GLN A C 1
ATOM 1461 O O . GLN A 1 185 ? -70.141 -43.680 99.701 1.00 38.16 185 GLN A O 1
ATOM 1466 N N . SER A 1 186 ? -70.074 -41.438 99.868 1.00 35.72 186 SER A N 1
ATOM 1467 C CA . SER A 1 186 ? -71.224 -41.290 100.770 1.00 35.72 186 SER A CA 1
ATOM 1468 C C . SER A 1 186 ? -71.751 -39.845 100.809 1.00 35.72 186 SER A C 1
ATOM 1470 O O . SER A 1 186 ? -71.300 -39.024 101.592 1.00 35.72 186 SER A O 1
ATOM 1472 N N . LYS A 1 187 ? -72.715 -39.598 99.907 1.00 41.66 187 LYS A N 1
ATOM 1473 C CA . LYS A 1 187 ? -74.052 -38.978 100.069 1.00 41.66 187 LYS A CA 1
ATOM 1474 C C . LYS A 1 187 ? -74.253 -37.618 100.790 1.00 41.66 187 LYS A C 1
ATOM 1476 O O . LYS A 1 187 ? -73.966 -37.488 101.970 1.00 41.66 187 LYS A O 1
ATOM 1481 N N . ARG A 1 188 ? -75.084 -36.795 100.104 1.00 34.31 188 ARG A N 1
ATOM 1482 C CA . ARG A 1 188 ? -75.921 -35.627 100.523 1.00 34.31 188 ARG A CA 1
ATOM 1483 C C . ARG A 1 188 ? -75.153 -34.286 100.537 1.00 34.31 188 ARG A C 1
ATOM 1485 O O . ARG A 1 188 ? -74.069 -34.247 101.082 1.00 34.31 188 ARG A O 1
ATOM 1492 N N . SER A 1 189 ? -75.608 -33.181 99.928 1.00 32.53 189 SER A N 1
ATOM 1493 C CA . SER A 1 189 ? -76.967 -32.609 99.855 1.00 32.53 189 SER A CA 1
ATOM 1494 C C . SER A 1 189 ? -77.124 -31.465 98.806 1.00 32.53 189 SER A C 1
ATOM 1496 O O . SER A 1 189 ? -76.148 -30.845 98.408 1.00 32.53 189 SER A O 1
ATOM 1498 N N . MET A 1 190 ? -78.398 -31.182 98.470 1.00 34.50 190 MET A N 1
ATOM 1499 C CA . MET A 1 190 ? -79.053 -29.916 98.044 1.00 34.50 190 MET A CA 1
ATOM 1500 C C . MET A 1 190 ? -78.940 -29.317 96.613 1.00 34.50 190 MET A C 1
ATOM 1502 O O . MET A 1 190 ? -77.878 -29.000 96.094 1.00 34.50 190 MET A O 1
ATOM 1506 N N . LEU A 1 191 ? -80.153 -29.122 96.060 1.00 32.88 191 LEU A N 1
ATOM 1507 C CA . LEU A 1 191 ? -80.667 -28.194 95.032 1.00 32.88 191 LEU A CA 1
ATOM 1508 C C . LEU A 1 191 ? -80.038 -26.776 95.098 1.00 32.88 191 LEU A C 1
ATOM 1510 O O . LEU A 1 191 ? -79.629 -26.372 96.175 1.00 32.88 191 LEU A O 1
ATOM 1514 N N . SER A 1 192 ? -80.020 -25.887 94.093 1.00 34.28 192 SER A N 1
ATOM 1515 C CA . SER A 1 192 ? -80.586 -25.808 92.735 1.00 34.28 192 SER A CA 1
ATOM 1516 C C . SER A 1 192 ? -80.03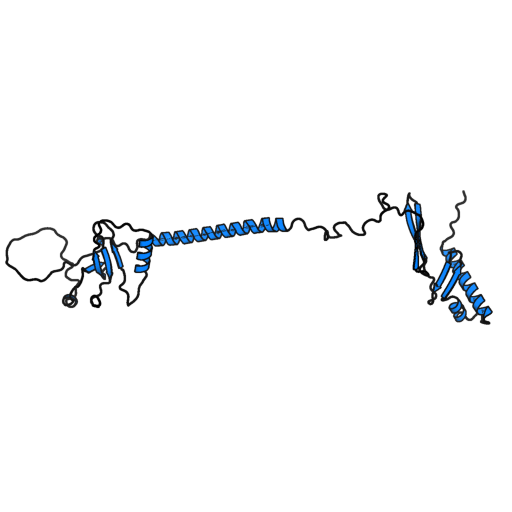9 -24.534 92.051 1.00 34.28 192 SER A C 1
ATOM 1518 O O . SER A 1 192 ? -80.019 -23.481 92.675 1.00 34.28 192 SER A O 1
ATOM 1520 N N . SER A 1 193 ? -79.699 -24.653 90.760 1.00 31.78 193 SER A N 1
ATOM 1521 C CA . SER A 1 193 ? -79.863 -23.681 89.657 1.00 31.78 193 SER A CA 1
ATOM 1522 C C . SER A 1 193 ? -79.355 -22.236 89.811 1.00 31.78 193 SER A C 1
ATOM 1524 O O . SER A 1 193 ? -80.018 -21.394 90.404 1.00 31.78 193 SER A O 1
ATOM 1526 N N . ASN A 1 194 ? -78.280 -21.879 89.098 1.00 31.50 194 ASN A N 1
ATOM 1527 C CA . ASN A 1 194 ? -78.397 -21.318 87.742 1.00 31.50 194 ASN A CA 1
ATOM 1528 C C . ASN A 1 194 ? -77.031 -20.928 87.161 1.00 31.50 194 ASN A C 1
ATOM 1530 O O . ASN A 1 194 ? -76.265 -20.211 87.792 1.00 31.50 194 ASN A O 1
ATOM 1534 N N . GLY A 1 195 ? -76.834 -21.312 85.897 1.00 31.80 195 GLY A N 1
ATOM 1535 C CA . GLY A 1 195 ? -75.975 -20.592 84.964 1.00 31.80 195 GLY A CA 1
ATOM 1536 C C . GLY A 1 195 ? -74.552 -21.113 84.843 1.00 31.80 195 GLY A C 1
ATOM 1537 O O . GLY A 1 195 ? -73.646 -20.423 85.271 1.00 31.80 195 GLY A O 1
ATOM 1538 N N . ASP A 1 196 ? -74.348 -22.264 84.194 1.00 31.19 196 ASP A N 1
ATOM 1539 C CA . ASP A 1 196 ? -73.059 -22.537 83.554 1.00 31.19 196 ASP A CA 1
ATOM 1540 C C . ASP A 1 196 ? -73.223 -23.384 82.287 1.00 31.19 196 ASP A C 1
ATOM 1542 O O . ASP A 1 196 ? -73.774 -24.488 82.268 1.00 31.19 196 ASP A O 1
ATOM 1546 N N . LEU A 1 197 ? -72.737 -22.799 81.200 1.00 38.09 197 LEU A N 1
ATOM 1547 C CA . LEU A 1 197 ? -72.803 -23.236 79.817 1.00 38.09 197 LEU A CA 1
ATOM 1548 C C . LEU A 1 197 ? -71.797 -24.377 79.573 1.00 38.09 197 LEU A C 1
ATOM 1550 O O . LEU A 1 197 ? -70.765 -24.175 78.942 1.00 38.09 197 LEU A O 1
ATOM 1554 N N . ALA A 1 198 ? -72.030 -25.575 80.118 1.00 39.22 198 ALA A N 1
ATOM 1555 C CA . ALA A 1 198 ? -71.098 -26.696 79.934 1.00 39.22 198 ALA A CA 1
ATOM 1556 C C . ALA A 1 198 ? -71.739 -28.082 80.134 1.00 39.22 198 ALA A C 1
ATOM 1558 O O . ALA A 1 198 ? -71.369 -28.807 81.060 1.00 39.22 198 ALA A O 1
ATOM 1559 N N . SER A 1 199 ? -72.676 -28.490 79.270 1.00 38.22 199 SER A N 1
ATOM 1560 C CA . SER A 1 199 ? -73.288 -29.831 79.367 1.00 38.22 199 SER A CA 1
ATOM 1561 C C . SER A 1 199 ? -73.506 -30.607 78.058 1.00 38.22 199 SER A C 1
ATOM 1563 O O . SER A 1 199 ? -74.046 -31.702 78.121 1.00 38.22 199 SER A O 1
ATOM 1565 N N . ASN A 1 200 ? -73.009 -30.158 76.897 1.00 41.81 200 ASN A N 1
ATOM 1566 C CA . ASN A 1 200 ? -73.265 -30.856 75.616 1.00 41.81 200 ASN A CA 1
ATOM 1567 C C . ASN A 1 200 ? -72.073 -31.599 74.977 1.00 41.81 200 ASN A C 1
ATOM 1569 O O . ASN A 1 200 ? -72.195 -32.082 73.857 1.00 41.81 200 ASN A O 1
ATOM 1573 N N . PHE A 1 201 ? -70.939 -31.762 75.666 1.00 45.97 201 PHE A N 1
ATOM 1574 C CA . PHE A 1 201 ? -69.750 -32.421 75.088 1.00 45.97 201 PHE A CA 1
ATOM 1575 C C . PHE A 1 201 ? -69.509 -33.872 75.535 1.00 45.97 201 PHE A C 1
ATOM 1577 O O . PHE A 1 201 ? -68.507 -34.475 75.158 1.00 45.97 201 PHE A O 1
ATOM 1584 N N . SER A 1 202 ? -70.421 -34.475 76.303 1.00 44.25 202 SER A N 1
ATOM 1585 C CA . SER A 1 202 ? -70.291 -35.869 76.758 1.00 44.25 202 SER A CA 1
ATOM 1586 C C . SER A 1 202 ? -70.717 -36.928 75.732 1.00 44.25 202 SER A C 1
ATOM 1588 O O . SER A 1 202 ? -70.565 -38.111 76.017 1.00 44.25 202 SER A O 1
ATOM 1590 N N . ASN A 1 203 ? -71.223 -36.535 74.555 1.00 47.00 203 ASN A N 1
ATOM 1591 C CA . ASN A 1 203 ? -71.867 -37.453 73.600 1.00 47.00 203 ASN A CA 1
ATOM 1592 C C . ASN A 1 203 ? -71.056 -37.722 72.315 1.00 47.00 203 ASN A C 1
ATOM 1594 O O . ASN A 1 203 ? -71.577 -38.333 71.390 1.00 47.00 203 ASN A O 1
ATOM 1598 N N . VAL A 1 204 ? -69.797 -37.270 72.231 1.00 48.88 204 VAL A N 1
ATOM 1599 C CA . VAL A 1 204 ? -68.954 -37.414 71.018 1.00 48.88 204 VAL A CA 1
ATOM 1600 C C . VAL A 1 204 ? -68.027 -38.640 71.066 1.00 48.88 204 VAL A C 1
ATOM 1602 O O . VAL A 1 204 ? -67.442 -39.016 70.057 1.00 48.88 204 VAL A O 1
ATOM 1605 N N . LEU A 1 205 ? -67.918 -39.317 72.211 1.00 48.50 205 LEU A N 1
ATOM 1606 C CA . LEU A 1 205 ? -67.221 -40.601 72.301 1.00 48.50 205 LEU A CA 1
ATOM 1607 C C . LEU A 1 205 ? -68.256 -41.712 72.105 1.00 48.50 205 LEU A C 1
ATOM 1609 O O . LEU A 1 205 ? -69.154 -41.869 72.933 1.00 48.50 205 LEU A O 1
ATOM 1613 N N . THR A 1 206 ? -68.154 -42.462 71.008 1.00 46.94 206 THR A N 1
ATOM 1614 C CA . THR A 1 206 ? -68.942 -43.684 70.814 1.00 46.94 206 THR A CA 1
ATOM 1615 C C . THR A 1 206 ? -68.632 -44.668 71.944 1.00 46.94 206 THR A C 1
ATOM 1617 O O . THR A 1 206 ? -67.502 -44.740 72.428 1.00 46.94 206 THR A O 1
ATOM 1620 N N . ASP A 1 207 ? -69.635 -45.426 72.389 1.00 46.25 207 ASP A N 1
ATOM 1621 C CA . ASP A 1 207 ? -69.550 -46.330 73.551 1.00 46.25 207 ASP A CA 1
ATOM 1622 C C . ASP A 1 207 ? -68.445 -47.409 73.406 1.00 46.25 207 ASP A C 1
ATOM 1624 O O . ASP A 1 207 ? -67.989 -47.987 74.392 1.00 46.25 207 ASP A O 1
ATOM 1628 N N . GLU A 1 208 ? -67.923 -47.608 72.188 1.00 48.16 208 GLU A N 1
ATOM 1629 C CA . GLU A 1 208 ? -66.747 -48.438 71.898 1.00 48.16 208 GLU A CA 1
ATOM 1630 C C . GLU A 1 208 ? -65.405 -47.802 72.307 1.00 48.16 208 GLU A C 1
ATOM 1632 O O . GLU A 1 208 ? -64.529 -48.506 72.806 1.00 48.16 208 GLU A O 1
ATOM 1637 N N . GLN A 1 209 ? -65.243 -46.476 72.212 1.00 48.06 209 GLN A N 1
ATOM 1638 C CA . GLN A 1 209 ? -64.025 -45.777 72.666 1.00 48.06 209 GLN A CA 1
ATOM 1639 C C . GLN A 1 209 ? -63.929 -45.684 74.194 1.00 48.06 209 GLN A C 1
ATOM 1641 O O . GLN A 1 209 ? -62.864 -45.412 74.746 1.00 48.06 209 GLN A O 1
ATOM 1646 N N . ARG A 1 210 ? -65.032 -45.938 74.906 1.00 49.28 210 ARG A N 1
ATOM 1647 C CA . ARG A 1 210 ? -65.085 -45.927 76.374 1.00 49.28 210 ARG A CA 1
ATOM 1648 C C . ARG A 1 210 ? -64.320 -47.091 77.013 1.00 49.28 210 ARG A C 1
ATOM 1650 O O . ARG A 1 210 ? -63.969 -47.002 78.188 1.00 49.28 210 ARG A O 1
ATOM 1657 N N . LYS A 1 211 ? -64.068 -48.165 76.251 1.00 44.91 211 LYS A N 1
ATOM 1658 C CA . LYS A 1 211 ? -63.287 -49.340 76.677 1.00 44.91 211 LYS A CA 1
ATOM 1659 C C . LYS A 1 211 ? -61.780 -49.194 76.446 1.00 44.91 211 LYS A C 1
ATOM 1661 O O . LYS A 1 211 ? -61.021 -50.001 76.977 1.00 44.91 211 LYS A O 1
ATOM 1666 N N . GLU A 1 212 ? -61.333 -48.176 75.712 1.00 53.12 212 GLU A N 1
ATOM 1667 C CA . GLU A 1 212 ? -59.910 -47.928 75.475 1.00 53.12 212 GLU A CA 1
ATOM 1668 C C . GLU A 1 212 ? -59.338 -47.007 76.565 1.00 53.12 212 GLU A C 1
ATOM 1670 O O . GLU A 1 212 ? -59.836 -45.913 76.841 1.00 53.12 212 GLU A O 1
ATOM 1675 N N . GLN A 1 213 ? -58.287 -47.466 77.243 1.00 56.00 213 GLN A N 1
ATOM 1676 C CA . GLN A 1 213 ? -57.661 -46.736 78.340 1.00 56.00 213 GLN A CA 1
ATOM 1677 C C . GLN A 1 213 ? -57.012 -45.444 77.815 1.00 56.00 213 GLN A C 1
ATOM 1679 O O . GLN A 1 213 ? -56.020 -45.467 77.096 1.00 56.00 213 GLN A O 1
ATOM 1684 N N . ILE A 1 214 ? -57.552 -44.278 78.181 1.00 61.78 214 ILE A N 1
ATOM 1685 C CA . ILE A 1 214 ? -57.003 -42.986 77.746 1.00 61.78 214 ILE A CA 1
ATOM 1686 C C . ILE A 1 214 ? -55.694 -42.687 78.501 1.00 61.78 214 ILE A C 1
ATOM 1688 O O . ILE A 1 214 ? -55.696 -42.157 79.621 1.00 61.78 214 ILE A O 1
ATOM 1692 N N . PHE A 1 215 ? -54.567 -42.972 77.847 1.00 62.34 215 PHE A N 1
ATOM 1693 C CA . PHE A 1 215 ? -53.215 -42.858 78.411 1.00 62.34 215 PHE A CA 1
ATOM 1694 C C . PHE A 1 215 ? -52.699 -41.417 78.615 1.00 62.34 215 PHE A C 1
ATOM 1696 O O . PHE A 1 215 ? -51.727 -41.218 79.338 1.00 62.34 215 PHE A O 1
ATOM 1703 N N . THR A 1 216 ? -53.333 -40.390 78.034 1.00 74.56 216 THR A N 1
ATOM 1704 C CA . THR A 1 216 ? -52.869 -38.986 78.127 1.00 74.56 216 THR A CA 1
ATOM 1705 C C . THR A 1 216 ? -54.023 -37.978 78.251 1.00 74.56 216 THR A C 1
ATOM 1707 O O . THR A 1 216 ? -55.183 -38.362 78.392 1.00 74.56 216 THR A O 1
ATOM 1710 N N . THR A 1 217 ? -53.726 -36.677 78.287 1.00 79.75 217 THR A N 1
ATOM 1711 C CA . THR A 1 217 ? -54.748 -35.621 78.199 1.00 79.75 217 THR A CA 1
ATOM 1712 C C . THR A 1 217 ? -55.166 -35.467 76.741 1.00 79.75 217 THR A C 1
ATOM 1714 O O . THR A 1 217 ? -54.315 -35.229 75.886 1.00 79.75 217 THR A O 1
ATOM 1717 N N . VAL A 1 218 ? -56.461 -35.595 76.457 1.00 84.00 218 VAL A N 1
ATOM 1718 C CA . VAL A 1 218 ? -57.021 -35.457 75.107 1.00 84.00 218 VAL A CA 1
ATOM 1719 C C . VAL A 1 218 ? -57.950 -34.248 75.028 1.00 84.00 218 VAL A C 1
ATOM 1721 O O . VAL A 1 218 ? -58.552 -33.844 76.028 1.00 84.00 218 VAL A O 1
ATOM 1724 N N . ALA A 1 219 ? -58.032 -33.653 73.844 1.00 86.44 219 ALA A N 1
ATOM 1725 C CA . ALA A 1 219 ? -58.939 -32.558 73.528 1.00 86.44 219 ALA A CA 1
ATOM 1726 C C . ALA A 1 219 ? -59.450 -32.703 72.090 1.00 86.44 219 ALA A C 1
ATOM 1728 O O . ALA A 1 219 ? -58.900 -33.477 71.308 1.00 86.44 219 ALA A O 1
ATOM 1729 N N . PHE A 1 220 ? -60.485 -31.946 71.742 1.00 86.06 220 PHE A N 1
ATOM 1730 C CA . PHE A 1 220 ? -60.928 -31.786 70.362 1.00 86.06 220 PHE A CA 1
ATOM 1731 C C . PHE A 1 220 ? -60.442 -30.446 69.810 1.00 86.06 220 PHE A C 1
ATOM 1733 O O . PHE A 1 220 ? -60.614 -29.408 70.449 1.00 86.06 220 PHE A O 1
ATOM 1740 N N . TYR A 1 221 ? -59.852 -30.482 68.615 1.00 86.69 221 TYR A N 1
ATOM 1741 C CA . TYR A 1 221 ? -59.511 -29.307 67.814 1.00 86.69 221 TYR A CA 1
ATOM 1742 C C . TYR A 1 221 ? -60.096 -29.496 66.412 1.00 86.69 221 TYR A C 1
ATOM 1744 O O . TYR A 1 221 ? -59.792 -30.493 65.756 1.00 86.69 221 TYR A O 1
ATOM 1752 N N . LYS A 1 222 ? -60.975 -28.583 65.967 1.00 84.06 222 LYS A N 1
ATOM 1753 C CA . LYS A 1 222 ? -61.675 -28.654 64.662 1.00 84.06 222 LYS A CA 1
ATOM 1754 C C . LYS A 1 222 ? -62.233 -30.056 64.346 1.00 84.06 222 LYS A C 1
ATOM 1756 O O . LYS A 1 222 ? -61.965 -30.621 63.290 1.00 84.06 222 LYS A O 1
ATOM 1761 N N . SER A 1 223 ? -62.959 -30.640 65.301 1.00 78.19 223 SER A N 1
ATOM 1762 C CA . SER A 1 223 ? -63.570 -31.980 65.200 1.00 78.19 223 SER A CA 1
ATOM 1763 C C . SER A 1 223 ? -62.593 -33.166 65.108 1.00 78.19 223 SER A C 1
ATOM 1765 O O . SER A 1 223 ? -63.031 -34.294 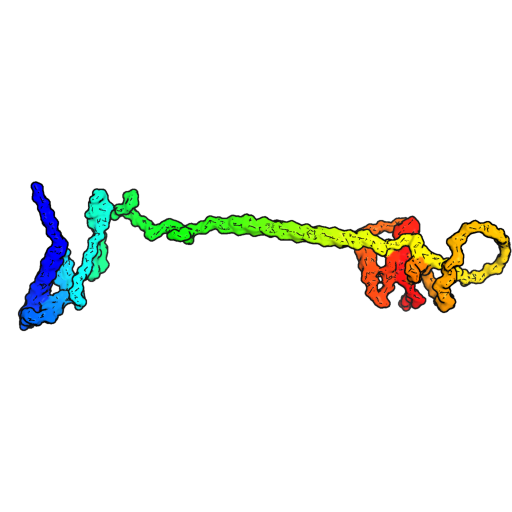64.902 1.00 78.19 223 SER A O 1
ATOM 1767 N N . THR A 1 224 ? -61.288 -32.953 65.309 1.00 84.19 224 THR A N 1
ATOM 1768 C CA . THR A 1 224 ? -60.274 -34.020 65.377 1.00 84.19 224 THR A CA 1
ATOM 1769 C C . THR A 1 224 ? -59.840 -34.252 66.823 1.00 84.19 224 THR A C 1
ATOM 1771 O O . THR A 1 224 ? -59.569 -33.296 67.555 1.00 84.19 224 THR A O 1
ATOM 1774 N N . LEU A 1 225 ? -59.760 -35.521 67.239 1.00 85.56 225 LEU A N 1
ATOM 1775 C CA . LEU A 1 225 ? -59.243 -35.904 68.553 1.00 85.56 225 LEU A CA 1
ATOM 1776 C C . LEU A 1 225 ? -57.714 -35.762 68.575 1.00 85.56 225 LEU A C 1
ATOM 1778 O O . LEU A 1 225 ? -57.001 -36.397 67.796 1.00 85.56 225 LEU A O 1
ATOM 1782 N N . VAL A 1 226 ? -57.213 -34.931 69.483 1.00 89.12 226 VAL A N 1
ATOM 1783 C CA . VAL A 1 226 ? -55.794 -34.576 69.591 1.00 89.12 226 VAL A CA 1
ATOM 1784 C C . VAL A 1 226 ? -55.253 -34.874 70.985 1.00 89.12 226 VAL A C 1
ATOM 1786 O O . VAL A 1 226 ? -55.941 -34.723 71.998 1.00 89.12 226 VAL A O 1
ATOM 1789 N N . ALA A 1 227 ? -53.993 -35.296 71.042 1.00 88.31 227 ALA A N 1
ATOM 1790 C CA . ALA A 1 227 ? -53.244 -35.453 72.279 1.00 88.31 227 ALA A CA 1
ATOM 1791 C C . ALA A 1 227 ? -52.631 -34.106 72.684 1.00 88.31 227 ALA A C 1
ATOM 1793 O O . ALA A 1 227 ? -51.918 -33.476 71.899 1.00 88.31 227 ALA A O 1
ATOM 1794 N N . VAL A 1 228 ? -52.889 -33.681 73.923 1.00 87.94 228 VAL A N 1
ATOM 1795 C CA . VAL A 1 228 ? -52.424 -32.399 74.462 1.00 87.94 228 VAL A CA 1
ATOM 1796 C C . VAL A 1 228 ? -51.279 -32.625 75.441 1.00 87.94 228 VAL A C 1
ATOM 1798 O O . VAL A 1 228 ? -51.458 -33.202 76.517 1.00 87.94 228 VAL A O 1
ATOM 1801 N N . LYS A 1 229 ? -50.100 -32.098 75.106 1.00 87.62 229 LYS A N 1
ATOM 1802 C CA . LYS A 1 229 ? -48.941 -32.061 76.002 1.00 87.62 229 LYS A CA 1
ATOM 1803 C C . LYS A 1 229 ? -48.785 -30.656 76.574 1.00 87.62 229 LYS A C 1
ATOM 1805 O O . LYS A 1 229 ? -48.419 -29.723 75.863 1.00 87.62 229 LYS A O 1
ATOM 1810 N N . LYS A 1 230 ? -49.055 -30.502 77.873 1.00 84.94 230 LYS A N 1
ATOM 1811 C CA . LYS A 1 230 ? -48.890 -29.222 78.576 1.00 84.94 230 LYS A CA 1
ATOM 1812 C C . LYS A 1 230 ? -47.413 -28.961 78.864 1.00 84.94 230 LYS A C 1
ATOM 1814 O O . LYS A 1 230 ? -46.740 -29.817 79.441 1.00 84.94 230 LYS A O 1
ATOM 1819 N N . LEU A 1 231 ? -46.915 -27.786 78.490 1.00 84.75 231 LEU A N 1
ATOM 1820 C CA . LEU A 1 231 ? -45.555 -27.360 78.804 1.00 84.75 231 LEU A CA 1
ATOM 1821 C C . LEU A 1 231 ? -45.550 -26.590 80.126 1.00 84.75 231 LEU A C 1
ATOM 1823 O O . LEU A 1 231 ? -46.352 -25.687 80.338 1.00 84.75 231 LEU A O 1
ATOM 1827 N N . ARG A 1 232 ? -44.622 -26.930 81.026 1.00 79.38 232 ARG A N 1
ATOM 1828 C CA . ARG A 1 232 ? -44.421 -26.215 82.298 1.00 79.38 232 ARG A CA 1
ATOM 1829 C C . ARG A 1 232 ? -43.569 -24.961 82.072 1.00 79.38 232 ARG A C 1
ATOM 1831 O O . ARG A 1 232 ? -42.443 -24.885 82.551 1.00 79.38 232 ARG A O 1
ATOM 1838 N N . LYS A 1 233 ? -44.074 -24.016 81.278 1.00 79.44 233 LYS A N 1
ATOM 1839 C CA . LYS A 1 233 ? -43.433 -22.720 81.008 1.00 79.44 233 LYS A CA 1
ATOM 1840 C C . LYS A 1 233 ? -44.459 -21.598 81.161 1.00 79.44 233 LYS A C 1
ATOM 1842 O O . LYS A 1 233 ? -45.616 -21.780 80.804 1.00 79.44 233 LYS A O 1
ATOM 1847 N N . THR A 1 234 ? -44.033 -20.459 81.702 1.00 73.38 234 THR A N 1
ATOM 1848 C CA . THR A 1 234 ? -44.874 -19.261 81.890 1.00 73.38 234 THR A CA 1
ATOM 1849 C C . THR A 1 234 ? -44.918 -18.391 80.635 1.00 73.38 234 THR A C 1
ATOM 1851 O O . THR A 1 234 ? -45.952 -17.807 80.318 1.00 73.38 234 THR A O 1
ATOM 1854 N N . HIS A 1 235 ? -43.813 -18.351 79.890 1.00 75.44 235 HIS A N 1
ATOM 1855 C CA . HIS A 1 235 ? -43.679 -17.639 78.627 1.00 75.44 235 HIS A CA 1
ATOM 1856 C C . HIS A 1 235 ? -42.806 -18.454 77.664 1.00 75.44 235 HIS A C 1
ATOM 1858 O O . HIS A 1 235 ? -41.856 -19.121 78.088 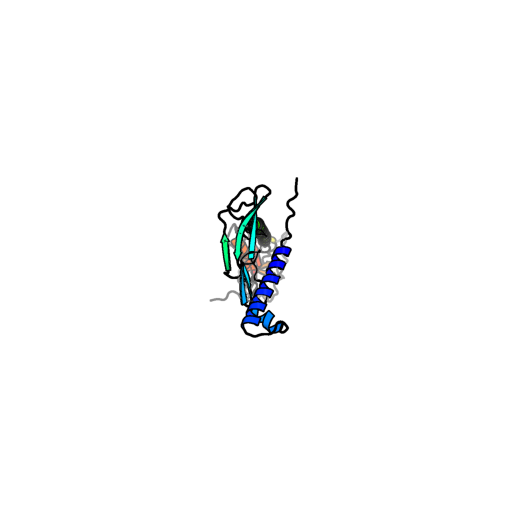1.00 75.44 235 HIS A O 1
ATOM 1864 N N . VAL A 1 236 ? -43.117 -18.407 76.368 1.00 81.00 236 VAL A N 1
ATOM 1865 C CA . VAL A 1 236 ? -42.302 -19.001 75.301 1.00 81.00 236 VAL A CA 1
ATOM 1866 C C . VAL A 1 236 ? -41.935 -17.893 74.326 1.00 81.00 236 VAL A C 1
ATOM 1868 O O . VAL A 1 236 ? -42.809 -17.257 73.751 1.00 81.00 236 VAL A O 1
ATOM 1871 N N . TYR A 1 237 ? -40.635 -17.659 74.157 1.00 79.06 237 TYR A N 1
ATOM 1872 C CA . TYR A 1 237 ? -40.125 -16.790 73.104 1.00 79.06 237 TYR A CA 1
ATOM 1873 C C . TYR A 1 237 ? -39.891 -17.633 71.849 1.00 79.06 237 TYR A C 1
ATOM 1875 O O . TYR A 1 237 ? -39.183 -18.640 71.906 1.00 79.06 237 TYR A O 1
ATOM 1883 N N . LEU A 1 238 ? -40.522 -17.251 70.743 1.00 81.25 238 LEU A N 1
ATOM 1884 C CA . LEU A 1 238 ? -40.398 -17.940 69.462 1.00 81.25 238 LEU A CA 1
ATOM 1885 C C . LEU A 1 238 ? -39.328 -17.232 68.644 1.00 81.25 238 LEU A C 1
ATOM 1887 O O . LEU A 1 238 ? -39.573 -16.170 68.076 1.00 81.25 238 LEU A O 1
ATOM 1891 N N . ASP A 1 239 ? -38.136 -17.816 68.617 1.00 82.38 239 ASP A N 1
ATOM 1892 C CA . ASP A 1 239 ? -37.067 -17.351 67.740 1.00 82.38 239 ASP A CA 1
ATOM 1893 C C . ASP A 1 239 ? -37.248 -17.902 66.313 1.00 82.38 239 ASP A C 1
ATOM 1895 O O . ASP A 1 239 ? -37.946 -18.897 66.096 1.00 82.38 239 ASP A O 1
ATOM 1899 N N . ARG A 1 240 ? -36.585 -17.289 65.325 1.00 79.81 240 ARG A N 1
ATOM 1900 C CA . ARG A 1 240 ? -36.634 -17.701 63.912 1.00 79.81 240 ARG A CA 1
ATOM 1901 C C . ARG A 1 240 ? -36.291 -19.179 63.731 1.00 79.81 240 ARG A C 1
ATOM 1903 O O . ARG A 1 240 ? -36.928 -19.856 62.929 1.00 79.81 240 ARG A O 1
ATOM 1910 N N . THR A 1 241 ? -35.294 -19.671 64.461 1.00 83.12 241 THR A N 1
ATOM 1911 C CA . THR A 1 241 ? -34.871 -21.078 64.416 1.00 83.12 241 THR A CA 1
ATOM 1912 C C . THR A 1 241 ? -36.005 -22.003 64.856 1.00 83.12 241 THR A C 1
ATOM 1914 O O . THR A 1 241 ? -36.320 -22.958 64.159 1.00 83.12 241 THR A O 1
ATOM 1917 N N . VAL A 1 242 ? -36.712 -21.643 65.932 1.00 83.12 242 VAL A N 1
ATOM 1918 C CA . VAL A 1 242 ? -37.856 -22.411 66.447 1.00 83.12 242 VAL A CA 1
ATOM 1919 C C . VAL A 1 242 ? -39.031 -22.383 65.466 1.00 83.12 242 VAL A C 1
ATOM 1921 O O . VAL A 1 242 ? -39.695 -23.394 65.281 1.00 83.12 242 VAL A O 1
ATOM 1924 N N . LEU A 1 243 ? -39.287 -21.255 64.795 1.00 80.81 243 LEU A N 1
ATOM 1925 C CA . LEU A 1 243 ? -40.328 -21.170 63.760 1.00 80.81 243 LEU A CA 1
ATOM 1926 C C . LEU A 1 243 ? -40.015 -22.047 62.538 1.00 80.81 243 LEU A C 1
ATOM 1928 O O . LEU A 1 243 ? -40.926 -22.655 61.978 1.00 80.81 243 LEU A O 1
ATOM 1932 N N . LEU A 1 244 ? -38.742 -22.127 62.133 1.00 82.94 244 LEU A N 1
ATOM 1933 C CA . LEU A 1 244 ? -38.301 -23.024 61.060 1.00 82.94 244 LEU A CA 1
ATOM 1934 C C . LEU A 1 244 ? -38.481 -24.492 61.456 1.00 82.94 244 LEU A C 1
ATOM 1936 O O . LEU A 1 244 ? -39.055 -25.247 60.678 1.00 82.94 244 LEU A O 1
ATOM 1940 N N . GLU A 1 245 ? -38.078 -24.864 62.671 1.00 85.50 245 GLU A N 1
ATOM 1941 C CA . GLU A 1 245 ? -38.268 -26.217 63.207 1.00 85.50 245 GLU A CA 1
ATOM 1942 C C . GLU A 1 245 ? -39.757 -26.583 63.318 1.00 85.50 245 GLU A C 1
ATOM 1944 O O . GLU A 1 245 ? -40.167 -27.663 62.903 1.00 85.50 245 GLU A O 1
ATOM 1949 N N . LEU A 1 246 ? -40.605 -25.678 63.822 1.00 83.69 246 LEU A N 1
ATOM 1950 C CA . LEU A 1 246 ? -42.054 -25.901 63.915 1.00 83.69 246 LEU A CA 1
ATOM 1951 C C . LEU A 1 246 ? -42.704 -26.066 62.539 1.00 83.69 246 LEU A C 1
ATOM 1953 O O . LEU A 1 246 ? -43.626 -26.870 62.388 1.00 83.69 246 LEU A O 1
ATOM 1957 N N . LYS A 1 247 ? -42.233 -25.313 61.539 1.00 83.69 247 LYS A N 1
ATOM 1958 C CA . LYS A 1 247 ? -42.675 -25.463 60.153 1.00 83.69 247 LYS A CA 1
ATOM 1959 C C . LYS A 1 247 ? -42.250 -26.815 59.584 1.00 83.69 247 LYS A C 1
ATOM 1961 O O . LYS A 1 247 ? -43.092 -27.515 59.039 1.00 83.69 247 LYS A O 1
ATOM 1966 N N . GLU A 1 248 ? -40.993 -27.204 59.768 1.00 85.88 248 GLU A N 1
ATOM 1967 C CA . GLU A 1 248 ? -40.471 -28.496 59.316 1.00 85.88 248 GLU A CA 1
ATOM 1968 C C . GLU A 1 248 ? -41.251 -29.662 59.936 1.00 85.88 248 GLU A C 1
ATOM 1970 O O . GLU A 1 248 ? -41.761 -30.520 59.221 1.00 85.88 248 GLU A O 1
ATOM 1975 N N . VAL A 1 249 ? -41.455 -29.643 61.256 1.00 86.62 249 VAL A N 1
ATOM 1976 C CA . VAL A 1 249 ? -42.203 -30.683 61.978 1.00 86.62 249 VAL A CA 1
ATOM 1977 C C . VAL A 1 249 ? -43.674 -30.750 61.550 1.00 86.62 249 VAL A C 1
ATOM 1979 O O . VAL A 1 249 ? -44.267 -31.826 61.569 1.00 86.62 249 VAL A O 1
ATOM 1982 N N . ARG A 1 250 ? -44.274 -29.627 61.142 1.00 83.88 250 ARG A N 1
ATOM 1983 C CA . ARG A 1 250 ? -45.635 -29.602 60.595 1.00 83.88 250 ARG A CA 1
ATOM 1984 C C . ARG A 1 250 ? -45.711 -30.136 59.163 1.00 83.88 250 ARG A C 1
ATOM 1986 O O . ARG A 1 250 ? -46.676 -30.820 58.822 1.00 83.88 250 ARG A O 1
ATOM 1993 N N . ASP A 1 251 ? -44.754 -29.762 58.321 1.00 83.44 251 ASP A N 1
ATOM 1994 C CA . ASP A 1 251 ? -44.738 -30.133 56.904 1.00 83.44 251 ASP A CA 1
ATOM 1995 C C . ASP A 1 251 ? -44.418 -31.634 56.726 1.00 83.44 251 ASP A C 1
ATOM 1997 O O . ASP A 1 251 ? -44.783 -32.232 55.713 1.00 83.44 251 ASP A O 1
ATOM 2001 N N . ILE A 1 252 ? -43.813 -32.276 57.735 1.00 86.88 252 ILE A N 1
ATOM 2002 C CA . ILE A 1 252 ? -43.628 -33.730 57.788 1.00 86.88 252 ILE A CA 1
ATOM 2003 C C . ILE A 1 252 ? -44.982 -34.434 57.971 1.00 86.88 252 ILE A C 1
ATOM 2005 O O . ILE A 1 252 ? -45.561 -34.472 59.057 1.00 86.88 252 ILE A O 1
ATOM 2009 N N . GLN A 1 253 ? -45.453 -35.079 56.903 1.00 82.56 253 GLN A N 1
ATOM 2010 C CA . GLN A 1 253 ? -46.589 -36.000 56.934 1.00 82.56 253 GLN A CA 1
ATOM 2011 C C . GLN A 1 253 ? -46.144 -37.372 56.437 1.00 82.56 253 GLN A C 1
ATOM 2013 O O . GLN A 1 253 ? -45.783 -37.541 55.274 1.00 82.56 253 GLN A O 1
ATOM 2018 N N . HIS A 1 254 ? -46.159 -38.366 57.323 1.00 86.06 254 HIS A N 1
ATOM 2019 C CA . HIS A 1 254 ? -45.787 -39.734 56.984 1.00 86.06 254 HIS A CA 1
ATOM 2020 C C . HIS A 1 254 ? -46.628 -40.732 57.798 1.00 86.06 254 HIS A C 1
ATOM 2022 O O . HIS A 1 254 ? -46.835 -40.489 58.984 1.00 86.06 254 HIS A O 1
ATOM 2028 N N . PRO A 1 255 ? -47.061 -41.879 57.233 1.00 83.44 255 PRO A N 1
ATOM 2029 C CA . PRO A 1 255 ? -47.885 -42.869 57.944 1.00 83.44 255 PRO A CA 1
ATOM 2030 C C . PRO A 1 255 ? -47.283 -43.392 59.258 1.00 83.44 255 PRO A C 1
ATOM 2032 O O . PRO A 1 255 ? -48.012 -43.781 60.164 1.00 83.44 255 PRO A O 1
ATOM 2035 N N . ASN A 1 256 ? -45.949 -43.387 59.359 1.00 86.12 256 ASN A N 1
ATOM 2036 C CA . ASN A 1 256 ? -45.204 -43.880 60.525 1.00 86.12 256 ASN A CA 1
ATOM 2037 C C . ASN A 1 256 ? -44.721 -42.766 61.475 1.00 86.12 256 ASN A C 1
ATOM 2039 O O . ASN A 1 256 ? -43.961 -43.049 62.397 1.00 86.12 256 ASN A O 1
ATOM 2043 N N . ILE A 1 257 ? -45.100 -41.506 61.244 1.00 86.50 257 ILE A N 1
ATOM 2044 C CA . ILE A 1 257 ? -44.736 -40.367 62.098 1.00 86.50 257 ILE A CA 1
ATOM 2045 C C . ILE A 1 257 ? -46.027 -39.765 62.638 1.00 86.50 257 ILE A C 1
ATOM 2047 O O . ILE A 1 257 ? -46.949 -39.513 61.871 1.00 86.50 257 ILE A O 1
ATOM 2051 N N . ASN A 1 258 ? -46.100 -39.526 63.949 1.00 86.38 258 ASN A N 1
ATOM 2052 C CA . ASN A 1 258 ? -47.266 -38.875 64.539 1.00 86.38 258 ASN A CA 1
ATOM 2053 C C . ASN A 1 258 ? -47.326 -37.399 64.090 1.00 86.38 258 ASN A C 1
ATOM 2055 O O . ASN A 1 258 ? -46.423 -36.640 64.461 1.00 86.38 258 ASN A O 1
ATOM 2059 N N . PRO A 1 259 ? -48.353 -36.973 63.331 1.00 88.44 259 PRO A N 1
ATOM 2060 C CA . PRO A 1 259 ? -48.425 -35.615 62.814 1.00 88.44 259 PRO A CA 1
ATOM 2061 C C . PRO A 1 259 ? -48.547 -34.569 63.924 1.00 88.44 259 PRO A C 1
ATOM 2063 O O . PRO A 1 259 ? -49.374 -34.669 64.842 1.00 88.44 259 PRO A O 1
ATOM 2066 N N . PHE A 1 260 ? -47.744 -33.516 63.805 1.00 90.12 260 PHE A N 1
ATOM 2067 C CA . PHE A 1 260 ? -47.886 -32.313 64.612 1.00 90.12 260 PHE A CA 1
ATOM 2068 C C . PHE A 1 260 ? -49.014 -31.444 64.052 1.00 90.12 260 PHE A C 1
ATOM 2070 O O . PHE A 1 260 ? -49.003 -31.058 62.886 1.00 90.12 260 PHE A O 1
ATOM 2077 N N . ILE A 1 261 ? -49.998 -31.133 64.897 1.00 87.44 261 ILE A N 1
ATOM 2078 C CA . ILE A 1 261 ? -51.186 -30.371 64.491 1.00 87.44 261 ILE A CA 1
ATOM 2079 C C . ILE A 1 261 ? -50.963 -28.874 64.711 1.00 87.44 261 ILE A C 1
ATOM 2081 O O . ILE A 1 261 ? -51.347 -28.051 63.880 1.00 87.44 261 ILE A O 1
ATOM 2085 N N . GLY A 1 262 ? -50.324 -28.515 65.823 1.00 88.81 262 GLY A N 1
ATOM 2086 C CA . GLY A 1 262 ? -50.002 -27.134 66.149 1.00 88.81 262 GLY A CA 1
ATOM 2087 C C . GLY A 1 262 ? -49.650 -26.953 67.618 1.00 88.81 262 GLY A C 1
ATOM 2088 O O . GLY A 1 262 ? -49.589 -27.907 68.398 1.00 88.81 262 GLY A O 1
ATOM 2089 N N . ALA A 1 263 ? -49.422 -25.705 68.010 1.00 88.50 263 ALA A N 1
ATOM 2090 C CA . ALA A 1 263 ? -49.127 -25.353 69.390 1.00 88.50 263 ALA A CA 1
ATOM 2091 C C . ALA A 1 263 ? -49.926 -24.124 69.824 1.00 88.50 263 ALA A C 1
ATOM 2093 O O . ALA A 1 263 ? -50.102 -23.176 69.060 1.00 88.50 263 ALA A O 1
ATOM 2094 N N . CYS A 1 264 ? -50.382 -24.147 71.072 1.00 87.06 264 CYS A N 1
ATOM 2095 C CA . CYS A 1 264 ? -50.928 -22.987 71.755 1.00 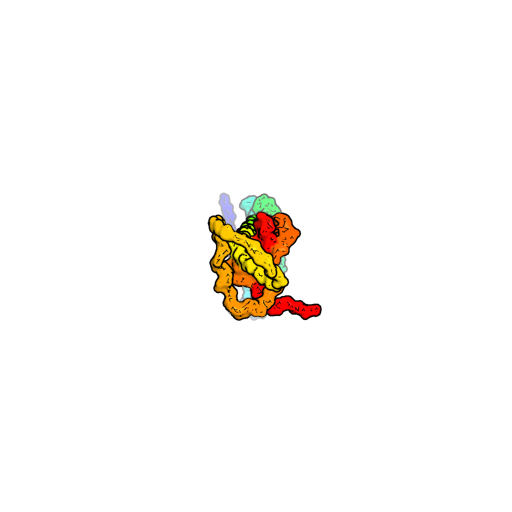87.06 264 CYS A CA 1
ATOM 2096 C C . CYS A 1 264 ? -49.806 -22.351 72.576 1.00 87.06 264 CYS A C 1
ATOM 2098 O O . CYS A 1 264 ? -49.169 -23.027 73.385 1.00 87.06 264 CYS A O 1
ATOM 2100 N N . VAL A 1 265 ? -49.536 -21.069 72.336 1.00 85.25 265 VAL A N 1
ATOM 2101 C CA . VAL A 1 265 ? -48.448 -20.306 72.979 1.00 85.25 265 VAL A CA 1
ATOM 2102 C C . VAL A 1 265 ? -48.970 -19.109 73.778 1.00 85.25 265 VAL A C 1
ATOM 2104 O O . VAL A 1 265 ? -48.186 -18.279 74.228 1.00 85.25 265 VAL A O 1
ATOM 2107 N N . ASP A 1 266 ? -50.287 -19.020 73.969 1.00 82.62 266 ASP A N 1
ATOM 2108 C CA . ASP A 1 266 ? -50.930 -17.927 74.695 1.00 82.62 266 ASP A CA 1
ATOM 2109 C C . ASP A 1 266 ? -50.823 -18.175 76.212 1.00 82.62 266 ASP A C 1
ATOM 2111 O O . ASP A 1 266 ? -51.345 -19.164 76.723 1.00 82.62 266 ASP A O 1
ATOM 2115 N N . THR A 1 267 ? -50.140 -17.304 76.963 1.00 77.75 267 THR A N 1
ATOM 2116 C CA . THR A 1 267 ? -50.018 -17.414 78.432 1.00 77.75 267 THR A CA 1
ATOM 2117 C C . THR A 1 267 ? -51.402 -17.328 79.100 1.00 77.75 267 THR A C 1
ATOM 2119 O O . THR A 1 267 ? -52.163 -16.422 78.764 1.00 77.75 267 THR A O 1
ATOM 2122 N N . PRO A 1 268 ? -51.758 -18.209 80.066 1.00 77.06 268 PRO A N 1
ATOM 2123 C CA . PRO A 1 268 ? -50.959 -19.265 80.717 1.00 77.06 268 PRO A CA 1
ATOM 2124 C C . PRO A 1 268 ? -51.042 -20.656 80.049 1.00 77.06 268 PRO A C 1
ATOM 2126 O O . PRO A 1 268 ? -50.516 -21.641 80.570 1.00 77.06 268 PRO A O 1
ATOM 2129 N N . ASN A 1 269 ? -51.721 -20.764 78.913 1.00 79.88 269 ASN A N 1
ATOM 2130 C CA . ASN A 1 269 ? -52.089 -22.007 78.248 1.00 79.88 269 ASN A CA 1
ATOM 2131 C C . ASN A 1 269 ? -51.066 -22.404 77.172 1.00 79.88 269 ASN A C 1
ATOM 2133 O O . ASN A 1 269 ? -51.322 -22.289 75.977 1.00 79.88 269 ASN A O 1
ATOM 2137 N N . ILE A 1 270 ? -49.899 -22.904 77.592 1.00 86.06 270 ILE A N 1
ATOM 2138 C CA . ILE A 1 270 ? -48.835 -23.327 76.665 1.00 86.06 270 ILE A CA 1
ATOM 2139 C C . ILE A 1 270 ? -48.900 -24.839 76.406 1.00 86.06 270 ILE A C 1
ATOM 2141 O O . ILE A 1 270 ? -48.514 -25.646 77.262 1.00 86.06 270 ILE A O 1
ATOM 2145 N N . TRP A 1 271 ? -49.376 -25.238 75.223 1.00 88.50 271 TRP A N 1
ATOM 2146 C CA . TRP A 1 271 ? -49.661 -26.635 74.868 1.00 88.50 271 TRP A CA 1
ATOM 2147 C C . TRP A 1 271 ? -49.120 -27.022 73.490 1.00 88.50 271 TRP A C 1
ATOM 2149 O O . TRP A 1 271 ? -49.160 -26.235 72.551 1.00 88.50 271 TRP A O 1
ATOM 2159 N N . ILE A 1 272 ? -48.691 -28.275 73.353 1.00 89.25 272 ILE A N 1
ATOM 2160 C CA . ILE A 1 272 ? -48.386 -28.912 72.066 1.00 89.25 272 ILE A CA 1
ATOM 2161 C C . ILE A 1 272 ? -49.520 -29.877 71.723 1.00 89.25 272 ILE A C 1
ATOM 2163 O O . ILE A 1 272 ? -49.915 -30.685 72.571 1.00 89.25 272 ILE A O 1
ATOM 2167 N N . LEU A 1 273 ? -50.022 -29.795 70.491 1.00 89.31 273 LEU A N 1
ATOM 2168 C CA . LEU A 1 273 ? -51.094 -30.630 69.966 1.00 89.31 273 LEU A CA 1
ATOM 2169 C C . LEU A 1 273 ? -50.533 -31.570 68.893 1.00 89.31 273 LEU A C 1
ATOM 2171 O O . LEU A 1 273 ? -49.953 -31.143 67.895 1.00 89.31 273 LEU A O 1
ATOM 2175 N N . THR A 1 274 ? -50.734 -32.866 69.102 1.00 89.25 274 THR A N 1
ATOM 2176 C CA . THR A 1 274 ? -50.367 -33.938 68.158 1.00 89.25 274 THR A CA 1
ATOM 2177 C C . THR A 1 274 ? -51.583 -34.809 67.892 1.00 89.25 274 THR A C 1
ATOM 2179 O O . THR A 1 274 ? -52.538 -34.786 68.677 1.00 89.25 274 THR A O 1
ATOM 2182 N N . GLN A 1 275 ? -51.585 -35.565 66.798 1.00 88.56 275 GLN A N 1
ATOM 2183 C CA . GLN A 1 275 ? -52.669 -36.509 66.553 1.00 88.56 275 GLN A CA 1
ATOM 2184 C C . GLN A 1 275 ? -52.719 -37.553 67.681 1.00 88.56 275 GLN A C 1
ATOM 2186 O O . GLN A 1 275 ? -51.693 -38.019 68.186 1.00 88.56 275 GLN A O 1
ATOM 2191 N N . TYR A 1 276 ? -53.930 -37.880 68.137 1.00 85.31 276 TYR A N 1
ATOM 2192 C CA . TYR A 1 276 ? -54.102 -38.908 69.156 1.00 85.31 276 TYR A CA 1
ATOM 2193 C C . TYR A 1 276 ? -53.937 -40.304 68.542 1.00 85.31 276 TYR A C 1
ATOM 2195 O O . TYR A 1 276 ? -54.635 -40.656 67.593 1.00 85.31 276 TYR A O 1
ATOM 2203 N N . CYS A 1 277 ? -53.040 -41.111 69.113 1.00 81.62 277 CYS A N 1
ATOM 2204 C CA . CYS A 1 277 ? -52.857 -42.518 68.760 1.00 81.62 277 CYS A CA 1
ATOM 2205 C C . CYS A 1 277 ? -53.393 -43.403 69.896 1.00 81.62 277 CYS A C 1
ATOM 2207 O O . CYS A 1 277 ? -52.915 -43.317 71.027 1.00 81.62 277 CYS A O 1
ATOM 2209 N N . ASN A 1 278 ? -54.360 -44.275 69.603 1.00 74.69 278 ASN A N 1
ATOM 2210 C CA . ASN A 1 278 ? -55.022 -45.121 70.605 1.00 74.69 278 ASN A CA 1
ATOM 2211 C C . ASN A 1 278 ? -54.172 -46.310 71.095 1.00 74.69 278 ASN A C 1
ATOM 2213 O O . ASN A 1 278 ? -54.400 -46.821 72.186 1.00 74.69 278 ASN A O 1
ATOM 2217 N N . LYS A 1 279 ? -53.148 -46.721 70.334 1.00 72.50 279 LYS A N 1
ATOM 2218 C CA . LYS A 1 279 ? -52.293 -47.884 70.650 1.00 72.50 279 LYS A CA 1
ATOM 2219 C C . LYS A 1 279 ? -51.208 -47.638 71.715 1.00 72.50 279 LYS A C 1
ATOM 2221 O O . LYS A 1 279 ? -50.462 -48.559 72.029 1.00 72.50 279 LYS A O 1
ATOM 2226 N N . GLY A 1 280 ? -51.132 -46.436 72.292 1.00 65.69 280 GLY A N 1
ATOM 2227 C CA . GLY A 1 280 ? -50.145 -46.098 73.327 1.00 65.69 280 GLY A CA 1
ATOM 2228 C C . GLY A 1 280 ? -48.702 -46.001 72.808 1.00 65.69 280 GLY A C 1
ATOM 2229 O O . GLY A 1 280 ? -48.445 -46.086 71.609 1.00 65.69 280 GLY A O 1
ATOM 2230 N N . SER A 1 281 ? -47.749 -45.756 73.713 1.00 65.44 281 SER A N 1
ATOM 2231 C CA . SER A 1 281 ? -46.316 -45.752 73.390 1.00 65.44 281 SER A CA 1
ATOM 2232 C C . SER A 1 281 ? -45.786 -47.178 73.282 1.00 65.44 281 SER A C 1
ATOM 2234 O O . SER A 1 281 ? -46.148 -48.023 74.100 1.00 65.44 281 SER A O 1
ATOM 2236 N N . LEU A 1 282 ? -44.868 -47.419 72.344 1.00 64.19 282 LEU A N 1
ATOM 2237 C CA . LEU A 1 282 ? -44.072 -48.643 72.330 1.00 64.19 282 LEU A CA 1
ATOM 2238 C C . LEU A 1 282 ? -43.315 -48.733 73.670 1.00 64.19 282 LEU A C 1
ATOM 2240 O O . LEU A 1 282 ? -42.518 -47.847 73.979 1.00 64.19 282 LEU A O 1
ATOM 2244 N N . GLN A 1 283 ? -43.615 -49.736 74.495 1.00 58.19 283 GLN A N 1
ATOM 2245 C CA . GLN A 1 283 ? -42.772 -50.060 75.646 1.00 58.19 283 GLN A CA 1
ATOM 2246 C C . GLN A 1 283 ? -41.491 -50.689 75.098 1.00 58.19 283 GLN A C 1
ATOM 2248 O O . GLN A 1 283 ? -41.567 -51.632 74.309 1.00 58.19 283 GLN A O 1
ATOM 2253 N N . VAL A 1 284 ? -40.346 -50.120 75.466 1.00 41.41 284 VAL A N 1
ATOM 2254 C CA . VAL A 1 284 ? -39.019 -50.694 75.213 1.00 41.41 284 VAL A CA 1
ATOM 2255 C C . VAL A 1 284 ? -38.543 -51.340 76.501 1.00 41.41 284 VAL A C 1
ATOM 2257 O O . VAL A 1 284 ? -38.713 -50.681 77.554 1.00 41.41 284 VAL A O 1
#